Protein AF-A0A7S1KAJ8-F1 (afdb_monomer_lite)

Organism: NCBI:txid1169539

Sequence (317 aa):
MLTNSDPIIPLTLPTPQLEKAIFDMDGRKIYVTFDSFTIQGAVPMDEDGDFIPDGVDWSTQHRGLLDCSKVFAPHTASLLGTLGNGTSCQWTTAASVQVQLPARYLTPNPGDDIIVRERTVYAHVDGEWSNAASGGVKLEQPDPIEDPVVVVSIPRNIDLCSPMTIDASSSYNHGSRPSWQWKFIRAQCRYFDNGNVLYRDITEYEDGPGFVTIIKGLLAGSSAGSGSLYGSEKVYIGANDLRRGCDYMIEVTMTSKWGDPPRTTSTTLEFYKRQIPAPQAFIQGPQSVPTFRRKVLTLSVQAEKSRCEGLDSTQIA

Secondary structure (DSSP, 8-state):
-----S------BPPP-EEEEEE-TTSSEEEEEESS---TTPEEE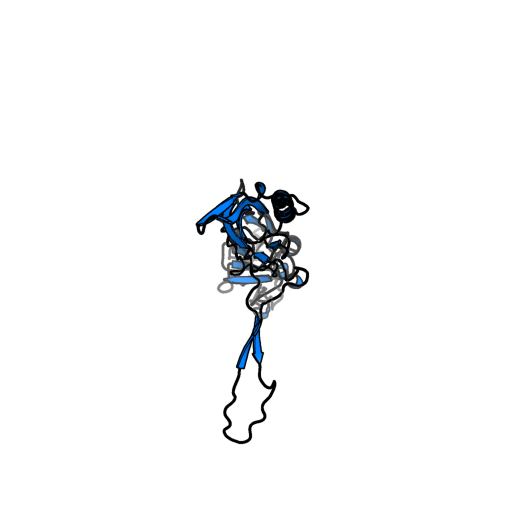-SSSSSS--EEEGGGS--SSB-GGGTB-HHHHHHH--GGGT-EEEEEETTEEEEE--TT-----TT-EEEBPTTT---EETTEEBPPP--EEEEEPPSSPPPPB---B--S-B-SS--EEEE-TT-BSSTT--EEEEEEEEEEEEEEETTEEEEEEGGGSTTHHHHHHHHHHHHHHHSTTSSSSS--SEEEE-TTSS-TTEEEEEEEEEE-S-TTTTPEEEEEEEEEB-SSPPPEEEEES-S----SS--PPPPEEEEE----TTS-GGG--

Structure (mmCIF, N/CA/C/O backbone):
data_AF-A0A7S1KAJ8-F1
#
_entry.id   AF-A0A7S1KAJ8-F1
#
loop_
_atom_site.group_PDB
_atom_site.id
_atom_site.type_symbol
_atom_site.label_atom_id
_atom_site.label_alt_id
_atom_site.label_comp_id
_atom_site.label_asym_id
_atom_site.label_entity_id
_atom_site.label_seq_id
_atom_site.pdbx_PDB_ins_code
_atom_site.Cartn_x
_atom_site.Cartn_y
_atom_site.Cartn_z
_atom_site.occupancy
_atom_site.B_iso_or_equiv
_atom_site.auth_seq_id
_atom_site.auth_comp_id
_atom_site.auth_asym_id
_atom_site.auth_atom_id
_atom_site.pdbx_PDB_model_num
ATOM 1 N N . MET A 1 1 ? -37.214 17.573 54.007 1.00 37.44 1 MET A N 1
ATOM 2 C CA . MET A 1 1 ? -36.130 16.816 53.352 1.00 37.44 1 MET A CA 1
ATOM 3 C C . MET A 1 1 ? -36.771 15.626 52.671 1.00 37.44 1 MET A C 1
ATOM 5 O O . MET A 1 1 ? -37.267 14.758 53.371 1.00 37.44 1 MET A O 1
ATOM 9 N N . LEU A 1 2 ? -36.858 15.639 51.343 1.00 32.41 2 LEU A N 1
ATOM 10 C CA . LEU A 1 2 ? -37.187 14.448 50.561 1.00 32.41 2 LEU A CA 1
ATOM 11 C C . LEU A 1 2 ? -35.852 13.758 50.290 1.00 32.41 2 LEU A C 1
ATOM 13 O O . LEU A 1 2 ? -35.072 14.223 49.464 1.00 32.41 2 LEU A O 1
ATOM 17 N N . THR A 1 3 ? -35.531 12.747 51.088 1.00 45.12 3 THR A N 1
ATOM 18 C CA . THR A 1 3 ? -34.389 11.870 50.832 1.00 45.12 3 THR A CA 1
ATOM 19 C C . THR A 1 3 ? -34.771 10.947 49.688 1.00 45.12 3 THR A C 1
ATOM 21 O O . THR A 1 3 ? -35.735 10.195 49.813 1.00 45.12 3 THR A O 1
ATOM 24 N N . ASN A 1 4 ? -34.040 11.043 48.579 1.00 36.47 4 ASN A N 1
ATOM 25 C CA . ASN A 1 4 ? -34.110 10.071 47.501 1.00 36.47 4 ASN A CA 1
ATOM 26 C C . ASN A 1 4 ? -33.661 8.711 48.065 1.00 36.47 4 ASN A C 1
ATOM 28 O O . ASN A 1 4 ? -32.523 8.581 48.511 1.00 36.47 4 ASN A O 1
ATOM 32 N N . SER A 1 5 ? -34.595 7.766 48.148 1.00 36.44 5 SER A N 1
ATOM 33 C CA . SER A 1 5 ? -34.398 6.396 48.633 1.00 36.44 5 SER A CA 1
ATOM 34 C C . SER A 1 5 ? -34.341 5.384 47.492 1.00 36.44 5 SER A C 1
ATOM 36 O O . SER A 1 5 ? -34.406 4.184 47.755 1.00 36.44 5 SER A O 1
ATOM 38 N N . ASP A 1 6 ? -34.247 5.845 46.244 1.00 32.25 6 ASP A N 1
ATOM 39 C CA . ASP A 1 6 ? -34.025 4.936 45.130 1.00 32.25 6 ASP A CA 1
ATOM 40 C C . ASP A 1 6 ? -32.602 4.377 45.243 1.00 32.25 6 ASP A C 1
ATOM 42 O O . ASP A 1 6 ? -31.662 5.147 45.490 1.00 32.25 6 ASP A O 1
ATOM 46 N N . PRO A 1 7 ? -32.416 3.051 45.109 1.00 38.97 7 PRO A N 1
ATOM 47 C CA . PRO A 1 7 ? -31.087 2.476 45.051 1.00 38.97 7 PRO A CA 1
ATOM 48 C C . PRO A 1 7 ? -30.350 3.137 43.888 1.00 38.97 7 PRO A C 1
ATOM 50 O O . PRO A 1 7 ? -30.697 2.974 42.720 1.00 38.97 7 PRO A O 1
ATOM 53 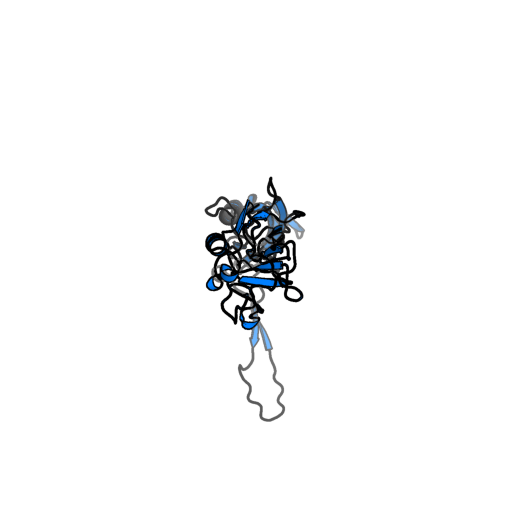N N . ILE A 1 8 ? -29.327 3.923 44.220 1.00 42.50 8 ILE A N 1
ATOM 54 C CA . ILE A 1 8 ? -28.283 4.269 43.267 1.00 42.50 8 ILE A CA 1
ATOM 55 C C . ILE A 1 8 ? -27.663 2.923 42.922 1.00 42.50 8 ILE A C 1
ATOM 57 O O . ILE A 1 8 ? -26.926 2.395 43.746 1.00 42.50 8 ILE A O 1
ATOM 61 N N . ILE A 1 9 ? -28.013 2.349 41.770 1.00 46.94 9 ILE A N 1
ATOM 62 C CA . ILE A 1 9 ? -27.297 1.208 41.197 1.00 46.94 9 ILE A CA 1
ATOM 63 C C . ILE A 1 9 ? -25.900 1.757 40.917 1.00 46.94 9 ILE A C 1
ATOM 65 O O . ILE A 1 9 ? -25.738 2.533 39.967 1.00 46.94 9 ILE A O 1
ATOM 69 N N . PRO A 1 10 ? -24.898 1.499 41.771 1.00 53.47 10 PRO A N 1
ATOM 70 C CA . PRO A 1 10 ? -23.610 2.102 41.576 1.00 53.47 10 PRO A CA 1
ATOM 71 C C . PRO A 1 10 ? -22.923 1.196 40.568 1.00 53.47 10 PRO A C 1
ATOM 73 O O . PRO A 1 10 ? -22.309 0.195 40.918 1.00 53.47 10 PRO A O 1
ATOM 76 N N . LEU A 1 11 ? -23.060 1.536 39.290 1.00 67.19 11 LEU A N 1
ATOM 77 C CA . LEU A 1 11 ? -22.033 1.182 38.326 1.00 67.19 11 LEU A CA 1
ATOM 78 C C . LEU A 1 11 ? -20.768 1.906 38.805 1.00 67.19 11 LEU A C 1
ATOM 80 O O . LEU A 1 11 ? -20.593 3.101 38.566 1.00 67.19 11 LEU A O 1
ATOM 84 N N . THR A 1 12 ? -19.984 1.222 39.635 1.00 78.94 12 THR A N 1
ATOM 85 C CA . THR A 1 12 ? -18.826 1.769 40.352 1.00 78.94 12 THR A CA 1
ATOM 86 C C . THR A 1 12 ? -17.610 1.879 39.452 1.00 78.94 12 THR A C 1
ATOM 88 O O . THR A 1 12 ? -16.752 2.733 39.687 1.00 78.94 12 THR A O 1
ATOM 91 N N . LEU A 1 13 ? -17.533 1.048 38.408 1.00 86.69 13 LEU A N 1
ATOM 92 C CA . LEU A 1 13 ? -16.415 1.085 37.482 1.00 86.69 13 LEU A CA 1
ATOM 93 C C . LEU A 1 13 ? -16.550 2.271 36.521 1.00 86.69 13 LEU A C 1
ATOM 95 O O . LEU A 1 13 ? -17.640 2.540 35.999 1.00 86.69 13 LEU A O 1
ATOM 99 N N . PRO A 1 14 ? -15.437 2.964 36.226 1.00 88.25 14 PRO A N 1
ATOM 100 C CA . PRO A 1 14 ? -15.434 3.999 35.208 1.00 88.25 14 PRO A CA 1
ATOM 101 C C . PRO A 1 14 ? -15.833 3.406 33.854 1.00 88.25 14 PRO A C 1
ATOM 103 O O . PRO A 1 14 ? -15.421 2.306 33.487 1.00 88.25 14 PRO A O 1
ATOM 106 N N . THR A 1 15 ? -16.648 4.148 33.108 1.00 90.38 15 THR A N 1
ATOM 107 C CA . THR A 1 15 ? -17.021 3.805 31.732 1.00 90.38 15 THR A CA 1
ATOM 108 C C . THR A 1 15 ? -15.772 3.759 30.854 1.00 90.38 15 THR A C 1
ATOM 110 O O . THR A 1 15 ? -15.105 4.792 30.771 1.00 90.38 15 THR A O 1
ATOM 113 N N . PRO A 1 16 ? -15.488 2.649 30.147 1.00 93.44 16 PRO A N 1
ATOM 114 C CA . PRO A 1 16 ? -14.384 2.605 29.203 1.00 93.44 16 PRO A CA 1
ATOM 115 C C . PRO A 1 16 ? -14.548 3.659 28.120 1.00 93.44 16 PRO A C 1
ATOM 117 O O . PRO A 1 16 ? -15.614 3.773 27.506 1.00 93.44 16 PRO A O 1
ATOM 120 N N . GLN A 1 17 ? -13.488 4.412 27.865 1.00 94.31 17 GLN A N 1
ATOM 121 C CA . GLN A 1 17 ? -13.472 5.440 26.835 1.00 94.31 17 GLN A CA 1
ATOM 122 C C . GLN A 1 17 ? -12.497 5.052 25.739 1.00 94.31 17 GLN A C 1
ATOM 124 O O . GLN A 1 17 ? -11.430 4.497 25.999 1.00 94.31 17 GLN A O 1
ATOM 129 N N . LEU A 1 18 ? -12.871 5.350 24.494 1.00 94.88 18 LEU A N 1
ATOM 130 C CA . LEU A 1 18 ? -11.907 5.331 23.407 1.00 94.88 18 LEU A CA 1
ATOM 131 C C . LEU A 1 18 ? -10.859 6.404 23.681 1.00 94.88 18 LEU A C 1
ATOM 133 O O . LEU A 1 18 ? -11.179 7.588 23.709 1.00 94.88 18 LEU A O 1
ATOM 137 N N . GLU A 1 19 ? -9.619 5.975 23.866 1.00 95.88 19 GLU A N 1
ATOM 138 C CA . GLU A 1 19 ? -8.491 6.868 24.098 1.00 95.88 19 GLU A CA 1
ATOM 139 C C . GLU A 1 19 ? -7.850 7.262 22.768 1.00 95.88 19 GLU A C 1
ATOM 141 O O . GLU A 1 19 ? -7.554 8.431 22.529 1.00 95.88 19 GLU A O 1
ATOM 146 N N . LYS A 1 20 ? -7.646 6.279 21.880 1.00 96.50 20 LYS A N 1
ATOM 147 C CA . LYS A 1 20 ? -6.872 6.475 20.653 1.00 96.50 20 LYS A CA 1
ATOM 148 C C . LYS A 1 20 ? -7.334 5.563 19.527 1.00 96.50 20 LYS A C 1
ATOM 150 O O . LYS A 1 20 ? -7.665 4.402 19.755 1.00 96.50 20 LYS A O 1
ATOM 155 N N . ALA A 1 21 ? -7.287 6.068 18.299 1.00 97.88 21 ALA A N 1
ATOM 156 C CA . ALA A 1 21 ? -7.341 5.266 17.084 1.00 97.88 21 ALA A CA 1
ATOM 157 C C . ALA A 1 21 ? -6.217 5.730 16.160 1.00 97.88 21 ALA A C 1
ATOM 159 O O . ALA A 1 21 ? -6.205 6.889 15.765 1.00 97.88 21 ALA A O 1
ATOM 160 N N . ILE A 1 22 ? -5.268 4.858 15.826 1.00 97.25 22 ILE A N 1
ATOM 161 C CA . ILE A 1 22 ? -4.070 5.239 15.067 1.00 97.25 22 ILE A CA 1
ATOM 162 C C . ILE A 1 22 ? -3.753 4.231 13.969 1.00 97.25 22 ILE A C 1
ATOM 164 O O . ILE A 1 22 ? -3.846 3.021 14.180 1.00 97.25 22 ILE A O 1
ATO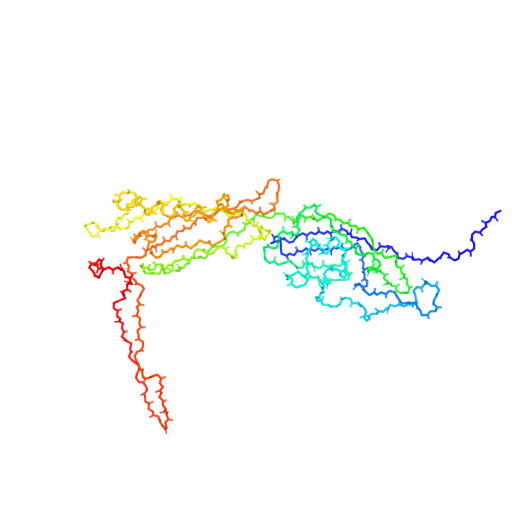M 168 N N . PHE A 1 23 ? -3.375 4.719 12.791 1.00 96.31 23 PHE A N 1
ATOM 169 C CA . PHE A 1 23 ? -2.884 3.864 11.713 1.00 96.31 23 PHE A CA 1
ATOM 170 C C . PHE A 1 23 ? -1.522 3.236 12.032 1.00 96.31 23 PHE A C 1
ATOM 172 O O . PHE A 1 23 ? -0.691 3.815 12.730 1.00 96.31 23 PHE A O 1
ATOM 179 N N . ASP A 1 24 ? -1.249 2.078 11.437 1.00 95.00 24 ASP A N 1
ATOM 180 C CA . ASP A 1 24 ? 0.125 1.626 11.241 1.00 95.00 24 ASP A CA 1
ATOM 181 C C . ASP A 1 24 ? 0.820 2.399 10.106 1.00 95.00 24 ASP A C 1
ATOM 183 O O . ASP A 1 24 ? 0.180 2.988 9.231 1.00 95.00 24 ASP A O 1
ATOM 187 N N . MET A 1 25 ? 2.155 2.365 10.086 1.00 94.25 25 MET A N 1
ATOM 188 C CA . MET A 1 25 ? 2.962 3.030 9.052 1.00 94.25 25 MET A CA 1
ATOM 189 C C . MET A 1 25 ? 2.613 2.587 7.622 1.00 94.25 25 MET A C 1
ATOM 191 O O . MET A 1 25 ? 2.735 3.367 6.676 1.00 94.25 25 MET A O 1
ATOM 195 N N . ASP A 1 26 ? 2.115 1.367 7.443 1.00 91.81 26 ASP A N 1
ATOM 196 C CA . ASP A 1 26 ? 1.687 0.860 6.141 1.00 91.81 26 ASP A CA 1
ATOM 197 C C . ASP A 1 26 ? 0.234 1.179 5.789 1.00 91.81 26 ASP A C 1
ATOM 199 O O . ASP A 1 26 ? -0.176 0.892 4.667 1.00 91.81 26 ASP A O 1
ATOM 203 N N . GLY A 1 27 ? -0.556 1.771 6.687 1.00 91.56 27 GLY A N 1
ATOM 204 C CA . GLY A 1 27 ? -1.973 2.087 6.474 1.00 91.56 27 GLY A CA 1
ATOM 205 C C . GLY A 1 27 ? -2.846 0.870 6.183 1.00 91.56 27 GLY A C 1
ATOM 206 O O . GLY A 1 27 ? -3.843 0.987 5.465 1.00 91.56 27 GLY A O 1
ATOM 207 N N . ARG A 1 28 ? -2.439 -0.304 6.671 1.00 91.44 28 ARG A N 1
ATOM 208 C CA . ARG A 1 28 ? -3.159 -1.580 6.563 1.00 91.44 28 ARG A CA 1
ATOM 209 C C . ARG A 1 28 ? -3.826 -1.968 7.871 1.00 91.44 28 ARG A C 1
ATOM 211 O O . ARG A 1 28 ? -4.676 -2.856 7.859 1.00 91.44 28 ARG A O 1
ATOM 218 N N . LYS A 1 29 ? -3.451 -1.341 8.980 1.00 94.75 29 LYS A N 1
ATOM 219 C CA . LYS A 1 29 ? -4.024 -1.591 10.294 1.00 94.75 29 LYS A CA 1
ATOM 220 C C . LYS A 1 29 ? -4.380 -0.288 10.981 1.00 94.75 29 LYS A C 1
ATOM 222 O O . LYS A 1 29 ? -3.721 0.728 10.784 1.00 94.75 29 LYS A O 1
ATOM 227 N N . ILE A 1 30 ? -5.412 -0.347 11.809 1.00 96.94 30 ILE A N 1
ATOM 228 C CA . ILE A 1 30 ? -5.733 0.695 12.779 1.00 96.94 30 ILE A CA 1
ATOM 229 C C . ILE A 1 30 ? -5.737 0.041 14.150 1.00 96.94 30 ILE A C 1
ATOM 231 O O . ILE A 1 30 ? -6.406 -0.973 14.352 1.00 96.94 30 ILE A O 1
ATOM 235 N N . TYR A 1 31 ? -4.995 0.619 15.080 1.00 97.50 31 TYR A N 1
ATOM 236 C CA . TYR A 1 31 ? -5.012 0.229 16.479 1.00 97.50 31 TYR A CA 1
ATOM 237 C C . TYR A 1 31 ? -5.947 1.165 17.222 1.00 97.50 31 TYR A C 1
ATOM 239 O O . TYR A 1 31 ? -5.719 2.373 17.263 1.00 97.50 31 TYR A O 1
ATOM 247 N N . VAL A 1 32 ? -7.011 0.595 17.771 1.00 97.62 32 VAL A N 1
ATOM 248 C CA . VAL A 1 32 ? -7.985 1.299 18.596 1.00 97.62 32 VAL A CA 1
ATOM 249 C C . VAL A 1 32 ? -7.773 0.868 20.040 1.00 97.62 32 VAL A C 1
ATOM 251 O O . VAL A 1 32 ? -7.766 -0.330 20.327 1.00 97.62 32 VAL A O 1
ATOM 254 N N . THR A 1 33 ? -7.582 1.831 20.934 1.00 97.38 33 THR A N 1
ATOM 255 C CA . THR A 1 33 ? -7.239 1.601 22.339 1.00 97.38 33 THR A CA 1
ATOM 256 C C . THR A 1 33 ? -8.256 2.273 23.246 1.00 97.38 33 THR A C 1
ATOM 258 O O . THR A 1 33 ? -8.708 3.388 22.977 1.00 97.38 33 THR A O 1
ATOM 261 N N . PHE A 1 34 ? -8.609 1.567 24.312 1.00 96.62 34 PHE A N 1
ATOM 262 C CA . PHE A 1 34 ? -9.439 2.047 25.401 1.00 96.62 34 PHE A CA 1
ATOM 263 C C . PHE A 1 34 ? -8.566 2.399 26.606 1.00 96.62 34 PHE A C 1
ATOM 265 O O . PHE A 1 34 ? -7.542 1.755 26.837 1.00 96.62 34 PHE A O 1
ATOM 272 N N . ASP A 1 35 ? -9.011 3.371 27.394 1.00 95.06 35 ASP A N 1
ATOM 273 C CA . ASP A 1 35 ? -8.343 3.826 28.623 1.00 95.06 35 ASP A CA 1
ATOM 274 C C . ASP A 1 35 ? -8.318 2.777 29.755 1.00 95.06 35 ASP A C 1
ATOM 276 O O . ASP A 1 35 ? -7.611 2.923 30.754 1.00 95.06 35 ASP A O 1
ATOM 280 N N . SER A 1 36 ? -9.107 1.713 29.615 1.00 91.75 36 SER A N 1
ATOM 281 C CA . SER A 1 36 ? -9.350 0.711 30.645 1.00 91.75 36 SER A CA 1
ATOM 282 C C . SER A 1 36 ? -9.594 -0.679 30.050 1.00 91.75 36 SER A C 1
ATOM 284 O O . SER A 1 36 ? -9.837 -0.861 28.854 1.00 91.75 36 SER A O 1
ATOM 286 N N . PHE A 1 37 ? -9.488 -1.700 30.905 1.00 92.94 37 PHE A N 1
ATOM 287 C CA . PHE A 1 37 ? -9.823 -3.079 30.554 1.00 92.94 37 PHE A CA 1
ATOM 288 C C . PHE A 1 37 ? -11.311 -3.201 30.203 1.00 92.94 37 PHE A C 1
ATOM 290 O O . PHE A 1 37 ? -12.165 -2.656 30.897 1.00 92.94 37 PHE A O 1
ATOM 297 N N . THR A 1 38 ? -11.624 -3.996 29.180 1.00 93.69 38 THR A N 1
ATOM 298 C CA . THR A 1 38 ? -12.999 -4.316 28.785 1.00 93.69 38 THR A CA 1
ATOM 299 C C . THR A 1 38 ? -13.222 -5.825 28.763 1.00 93.69 38 THR A C 1
ATOM 301 O O . THR A 1 38 ? -12.287 -6.609 28.603 1.00 93.69 38 THR A O 1
ATOM 304 N N . ILE A 1 39 ? -14.482 -6.251 28.811 1.00 93.75 39 ILE A N 1
ATOM 305 C CA . ILE A 1 39 ? -14.870 -7.656 28.609 1.00 93.75 39 ILE A CA 1
ATOM 306 C C . ILE A 1 39 ? -15.044 -8.037 27.128 1.00 93.75 39 ILE A C 1
ATOM 308 O O . ILE A 1 39 ? -15.668 -9.047 26.805 1.00 93.75 39 ILE A O 1
ATOM 312 N N . GLN A 1 40 ? -14.460 -7.258 26.208 1.00 94.31 40 GLN A N 1
ATOM 313 C CA . GLN A 1 40 ? -14.289 -7.608 24.790 1.00 94.31 40 GLN A CA 1
ATOM 314 C C . GLN A 1 40 ? -15.597 -7.961 24.061 1.00 94.31 40 GLN A C 1
ATOM 316 O O . GLN A 1 40 ? -15.660 -8.912 23.280 1.00 94.31 40 GLN A O 1
ATOM 321 N N . GLY A 1 41 ? -16.662 -7.199 24.308 1.00 90.12 41 GLY A N 1
ATOM 322 C CA . GLY A 1 41 ? -17.962 -7.411 23.667 1.00 90.12 41 GLY A CA 1
ATOM 323 C C . GLY A 1 41 ? -18.855 -8.457 24.332 1.00 90.12 41 GLY A C 1
ATOM 324 O O . GLY A 1 41 ? -19.955 -8.681 23.836 1.00 90.12 41 GLY A O 1
ATOM 325 N N . ALA A 1 42 ? -18.412 -9.085 25.429 1.00 91.56 42 ALA A N 1
ATOM 326 C CA . ALA A 1 42 ? -19.322 -9.864 26.259 1.00 91.56 42 ALA A CA 1
ATOM 327 C C . ALA A 1 42 ? -20.410 -8.943 26.832 1.00 91.56 42 ALA A C 1
ATOM 329 O O . ALA A 1 42 ? -20.122 -7.805 27.220 1.00 91.56 42 ALA A O 1
ATOM 330 N N . VAL A 1 43 ? -21.650 -9.423 26.852 1.00 87.62 43 VAL A N 1
ATOM 331 C CA . VAL A 1 43 ? -22.796 -8.637 27.314 1.00 87.62 43 VAL A CA 1
ATOM 332 C C . VAL A 1 43 ? -23.116 -8.923 28.783 1.00 87.62 43 VAL A C 1
ATOM 334 O O . VAL A 1 43 ? -22.884 -10.041 29.259 1.00 87.62 43 VAL A O 1
ATOM 337 N N . PRO A 1 44 ? -23.661 -7.932 29.505 1.00 86.88 44 PRO A N 1
ATOM 338 C CA . PRO A 1 44 ? -24.249 -8.170 30.811 1.00 86.88 44 PRO A CA 1
ATOM 339 C C . PRO A 1 44 ? -25.463 -9.102 30.693 1.00 86.88 44 PRO A C 1
ATOM 341 O O . PRO A 1 44 ? -26.241 -8.997 29.742 1.00 86.88 44 PRO A O 1
ATOM 344 N N . MET A 1 45 ? -25.602 -10.010 31.652 1.00 85.62 45 MET A N 1
ATOM 345 C CA . MET A 1 45 ? -26.730 -10.923 31.799 1.00 85.62 45 MET A CA 1
ATOM 346 C C . MET A 1 45 ? -27.522 -10.518 33.040 1.00 85.62 45 MET A C 1
ATOM 348 O O . MET A 1 45 ? -26.930 -10.277 34.088 1.00 85.62 45 MET A O 1
ATOM 352 N N . ASP A 1 46 ? -28.836 -10.434 32.885 1.00 80.50 46 ASP A N 1
ATOM 353 C CA . ASP A 1 46 ? -29.811 -10.116 33.930 1.00 80.50 46 ASP A CA 1
ATOM 354 C C . ASP A 1 46 ? -30.716 -11.352 34.064 1.00 80.50 46 ASP A C 1
ATOM 356 O O . ASP A 1 46 ? -31.403 -11.726 33.102 1.00 80.50 46 ASP A O 1
ATOM 360 N N . GLU A 1 47 ? -30.599 -12.069 35.183 1.00 81.50 47 GLU A N 1
ATOM 361 C CA . GLU A 1 47 ? -31.316 -13.322 35.437 1.00 81.50 47 GLU A CA 1
ATOM 362 C C . GLU A 1 47 ? -32.628 -13.091 36.200 1.00 81.50 47 GLU A C 1
ATOM 364 O O . GLU A 1 47 ? -33.556 -13.897 36.059 1.00 81.50 47 GLU A O 1
ATOM 369 N N . ASP A 1 48 ? -32.728 -12.012 36.980 1.00 81.12 48 ASP A N 1
ATOM 370 C CA . ASP A 1 48 ? -33.874 -11.727 37.849 1.00 81.12 48 ASP A CA 1
ATOM 371 C C . ASP A 1 48 ? -34.799 -10.591 37.356 1.00 81.12 48 ASP A C 1
ATOM 373 O O . ASP A 1 48 ? -35.929 -10.450 37.843 1.00 81.12 48 ASP A O 1
ATOM 377 N N . GLY A 1 49 ? -34.399 -9.889 36.294 1.00 77.12 49 GLY A N 1
ATOM 378 C CA . GLY A 1 49 ? -35.178 -8.896 35.561 1.00 77.12 49 GLY A CA 1
ATOM 379 C C . GLY A 1 49 ? -35.211 -7.514 36.211 1.00 77.12 49 GLY A C 1
ATOM 380 O O . GLY A 1 49 ? -36.118 -6.730 35.900 1.00 77.12 49 GLY A O 1
ATOM 381 N N . ASP A 1 50 ? -34.289 -7.218 37.127 1.00 77.75 50 ASP A N 1
ATOM 382 C CA . ASP A 1 50 ? -34.241 -5.960 37.872 1.00 77.75 50 ASP A CA 1
ATOM 383 C C . ASP A 1 50 ? -33.434 -4.839 37.175 1.00 77.75 50 ASP A C 1
ATOM 385 O O . ASP A 1 50 ? -33.337 -3.723 37.699 1.00 77.75 50 ASP A O 1
ATOM 389 N N . PHE A 1 51 ? -32.952 -5.093 35.949 1.00 70.50 51 PHE A N 1
ATOM 390 C CA . PHE A 1 51 ? -32.088 -4.235 35.126 1.00 70.50 51 PHE A CA 1
ATOM 391 C C . PHE A 1 51 ? -30.639 -4.094 35.620 1.00 70.50 51 PHE A C 1
ATOM 393 O O . PHE A 1 51 ? -29.839 -3.425 34.948 1.00 70.50 51 PHE A O 1
ATOM 400 N N . ILE A 1 52 ? -30.283 -4.697 36.752 1.00 76.00 52 ILE A N 1
ATOM 401 C CA . ILE A 1 52 ? -28.919 -4.782 37.262 1.00 76.00 52 ILE A CA 1
ATOM 402 C C . ILE A 1 52 ? -28.298 -6.068 36.708 1.00 76.00 52 ILE A C 1
ATOM 404 O O . ILE A 1 52 ? -28.894 -7.135 36.770 1.00 76.00 52 ILE A O 1
ATOM 408 N N . PRO A 1 53 ? -27.094 -6.013 36.123 1.00 82.56 53 PRO A N 1
ATOM 409 C CA . PRO A 1 53 ? -26.471 -7.239 35.653 1.00 82.56 53 PRO A CA 1
ATOM 410 C C . PRO A 1 53 ? -26.014 -8.156 36.799 1.00 82.56 53 PRO A C 1
ATOM 412 O O . PRO A 1 53 ? -25.124 -7.791 37.569 1.00 82.56 53 PRO A O 1
ATOM 415 N N . ASP A 1 54 ? -26.536 -9.382 36.825 1.00 80.06 54 ASP A N 1
ATOM 416 C CA . ASP A 1 54 ? -26.163 -10.452 37.763 1.00 80.06 54 ASP A CA 1
ATOM 417 C C . ASP A 1 54 ? -24.881 -11.188 37.359 1.00 80.06 54 ASP A C 1
ATOM 419 O O . ASP A 1 54 ? -24.205 -11.826 38.172 1.00 80.06 54 ASP A O 1
ATOM 423 N N . GLY A 1 55 ? -24.533 -11.133 36.073 1.00 85.25 55 GLY A N 1
ATOM 424 C CA . GLY A 1 55 ? -23.411 -11.888 35.539 1.00 85.25 55 GLY A CA 1
ATOM 425 C C . GLY A 1 55 ? -23.000 -11.477 34.135 1.00 85.25 55 GLY A C 1
ATOM 426 O O . GLY A 1 55 ? -23.556 -10.571 33.518 1.00 85.25 55 GLY A O 1
ATOM 427 N N . VAL A 1 56 ? -21.979 -12.158 33.621 1.00 87.81 56 VAL A N 1
ATOM 428 C CA . VAL A 1 56 ? -21.437 -11.917 32.281 1.00 87.81 56 VAL A CA 1
ATOM 429 C C . VAL A 1 56 ? -21.786 -13.095 31.382 1.00 87.81 56 VAL A C 1
ATOM 431 O O . VAL A 1 56 ? -21.377 -14.228 31.657 1.00 87.81 56 VAL A O 1
ATOM 434 N N . ASP A 1 57 ? -22.450 -12.832 30.256 1.00 89.69 57 ASP A N 1
ATOM 435 C CA . ASP A 1 57 ? -22.610 -13.839 29.210 1.00 89.69 57 ASP A CA 1
ATOM 436 C C . ASP A 1 57 ? -21.336 -13.922 28.356 1.00 89.69 57 ASP A C 1
ATOM 438 O O . ASP A 1 57 ? -21.198 -13.311 27.290 1.00 89.69 57 ASP A O 1
ATOM 442 N N . TRP A 1 58 ? -20.384 -14.733 28.816 1.00 91.31 58 TRP A N 1
ATOM 443 C CA . TRP A 1 58 ? -19.124 -14.978 28.113 1.00 91.31 58 TRP A CA 1
ATOM 444 C C . TRP A 1 58 ? -19.287 -15.672 26.754 1.00 91.31 58 TRP A C 1
ATOM 446 O O . TRP A 1 58 ? -18.325 -15.707 25.983 1.00 91.31 58 TRP A O 1
ATOM 456 N N . SER A 1 59 ? -20.464 -16.222 26.431 1.00 90.38 59 SER A N 1
ATOM 457 C CA . SER A 1 59 ? -20.710 -16.835 25.120 1.00 90.38 59 SER A CA 1
ATOM 458 C C . SER A 1 59 ? -20.773 -15.795 23.995 1.00 90.38 59 SER A C 1
ATOM 460 O O . SER A 1 59 ? -20.451 -16.104 22.847 1.00 90.38 59 SER A O 1
ATOM 462 N N . THR A 1 60 ? -21.111 -14.548 24.334 1.00 88.62 60 THR A N 1
ATOM 463 C CA . THR A 1 60 ? -21.178 -13.414 23.396 1.00 88.62 60 THR A CA 1
ATOM 464 C C . THR A 1 60 ? -19.835 -12.727 23.175 1.00 88.62 60 THR A C 1
ATOM 466 O O . THR A 1 60 ? -19.704 -11.908 22.264 1.00 88.62 60 THR A O 1
ATOM 469 N N . GLN A 1 61 ? -18.821 -13.078 23.972 1.00 93.69 61 GLN A N 1
ATOM 470 C CA . GLN A 1 61 ? -17.497 -12.481 23.888 1.00 93.69 61 GLN A CA 1
ATOM 471 C C . GLN A 1 61 ? -16.940 -12.575 22.463 1.00 93.69 61 GLN A C 1
ATOM 473 O O . GLN A 1 61 ? -16.905 -13.643 21.844 1.00 93.69 61 GLN A O 1
ATOM 478 N N . HIS A 1 62 ? -16.437 -11.456 21.950 1.00 93.38 62 HIS A N 1
ATOM 479 C CA . HIS A 1 62 ? -15.867 -11.388 20.614 1.00 93.38 62 HIS A CA 1
ATOM 480 C C . HIS A 1 62 ? -14.496 -12.078 20.580 1.00 93.38 62 HIS A C 1
ATOM 482 O O . HIS A 1 62 ? -13.463 -11.475 20.875 1.00 93.38 62 HIS A O 1
ATOM 488 N N . ARG A 1 63 ? -14.478 -13.358 20.200 1.00 88.19 63 ARG A N 1
ATOM 489 C CA . ARG A 1 63 ? -13.253 -14.158 20.063 1.00 88.19 63 ARG A CA 1
ATOM 490 C C . ARG A 1 63 ? -12.827 -14.274 18.601 1.00 88.19 63 ARG A C 1
ATOM 492 O O . ARG A 1 63 ? -13.620 -14.656 17.747 1.00 88.19 63 ARG A O 1
ATOM 499 N N . GLY A 1 64 ? -11.547 -14.017 18.330 1.00 90.56 64 GLY A N 1
ATOM 500 C CA . GLY A 1 64 ? -10.969 -14.135 16.988 1.00 90.56 64 GLY A CA 1
ATOM 501 C C . GLY A 1 64 ? -11.330 -12.969 16.065 1.00 90.56 64 GLY A C 1
ATOM 502 O O . GLY A 1 64 ? -11.470 -11.837 16.521 1.00 90.56 64 GLY A O 1
ATOM 503 N N . LEU A 1 65 ? -11.419 -13.247 14.761 1.00 93.06 65 LEU A N 1
ATOM 504 C CA . LEU A 1 65 ? -11.771 -12.260 13.738 1.00 93.06 65 LEU A CA 1
ATOM 505 C C . LEU A 1 65 ? -13.288 -12.062 13.684 1.00 93.06 65 LEU A C 1
ATOM 507 O O . LEU A 1 65 ? -14.046 -13.029 13.623 1.00 93.06 65 LEU A O 1
ATOM 511 N N . LEU A 1 66 ? -13.718 -10.806 13.639 1.00 94.00 66 LEU A N 1
ATOM 512 C CA . LEU A 1 66 ? -15.119 -10.412 13.554 1.00 94.00 66 LEU A CA 1
ATOM 513 C C . LEU A 1 66 ? -15.335 -9.276 12.555 1.00 94.00 66 LEU A C 1
ATOM 515 O O . LEU A 1 66 ? -14.409 -8.563 12.163 1.00 94.00 66 LEU A O 1
ATOM 519 N N . ASP A 1 67 ? -16.595 -9.087 12.178 1.00 94.25 67 ASP A N 1
ATOM 520 C CA . ASP A 1 67 ? -17.013 -7.896 11.452 1.00 94.25 67 ASP A CA 1
ATOM 521 C C . ASP A 1 67 ? -16.955 -6.670 12.375 1.00 94.25 67 ASP A C 1
ATOM 523 O O . ASP A 1 67 ? -17.479 -6.687 13.491 1.00 94.25 67 ASP A O 1
ATOM 527 N N . CYS A 1 68 ? -16.341 -5.590 11.901 1.00 94.94 68 CYS A N 1
ATOM 528 C CA . CYS A 1 68 ? -16.154 -4.364 12.670 1.00 94.94 68 CYS A CA 1
ATOM 529 C C . CYS A 1 68 ? -17.466 -3.718 13.144 1.00 94.94 68 CYS A C 1
ATOM 531 O O . CYS A 1 68 ? -17.467 -3.035 14.167 1.00 94.94 68 CYS A O 1
ATOM 533 N N . SER A 1 69 ? -18.598 -4.002 12.491 1.00 95.06 69 SER A N 1
ATOM 534 C CA . SER A 1 69 ? -19.938 -3.589 12.939 1.00 95.06 69 SER A CA 1
ATOM 535 C C . SER A 1 69 ? -20.363 -4.167 14.290 1.00 95.06 69 SER A C 1
ATOM 537 O O . SER A 1 69 ? -21.319 -3.678 14.895 1.00 95.06 69 SER A O 1
ATOM 539 N N . LYS A 1 70 ? -19.682 -5.205 14.786 1.00 94.38 70 LYS A N 1
ATOM 540 C CA . LYS A 1 70 ? -19.924 -5.746 16.126 1.00 94.38 70 LYS A CA 1
ATOM 541 C C . LYS A 1 70 ? -19.348 -4.869 17.228 1.00 94.38 70 LYS A C 1
ATOM 543 O O . LYS A 1 70 ? -19.849 -4.963 18.332 1.00 94.38 70 LYS A O 1
ATOM 548 N N . VAL A 1 71 ? -18.341 -4.040 16.947 1.00 95.06 71 VAL A N 1
ATOM 549 C CA . VAL A 1 71 ? -17.671 -3.179 17.944 1.00 95.06 71 VAL A CA 1
ATOM 550 C C . VAL A 1 71 ? -17.937 -1.700 17.686 1.00 95.06 71 VAL A C 1
ATOM 552 O O . VAL A 1 71 ? -18.102 -0.928 18.626 1.00 95.06 71 VAL A O 1
ATOM 555 N N . PHE A 1 72 ? -18.004 -1.299 16.419 1.00 96.56 72 PHE A N 1
ATOM 556 C CA . PHE A 1 72 ? -18.120 0.096 16.015 1.00 96.56 72 PHE A CA 1
ATOM 557 C C . PHE A 1 72 ? -19.526 0.450 15.541 1.00 96.56 72 PHE A C 1
ATOM 559 O O . PHE A 1 72 ? -20.270 -0.392 15.029 1.00 96.56 72 PHE A O 1
ATOM 566 N N . ALA A 1 73 ? -19.892 1.718 15.725 1.00 95.69 73 ALA A N 1
ATOM 567 C CA . ALA A 1 73 ? -21.181 2.247 15.308 1.00 95.69 73 ALA A CA 1
ATOM 568 C C . ALA A 1 73 ? -21.373 2.086 13.785 1.00 95.69 73 ALA A C 1
ATOM 570 O O . ALA A 1 73 ? -20.385 2.043 13.047 1.00 95.69 73 ALA A O 1
ATOM 571 N N . PRO A 1 74 ? -22.621 2.042 13.275 1.00 94.56 74 PRO A N 1
ATOM 572 C CA . PRO A 1 74 ? -22.889 1.783 11.856 1.00 94.56 74 PRO A CA 1
ATOM 573 C C . PRO A 1 74 ? -22.123 2.692 10.886 1.00 94.56 74 PRO A C 1
ATOM 575 O O . PRO A 1 74 ? -21.660 2.225 9.849 1.00 94.56 74 PRO A O 1
ATOM 578 N N . HIS A 1 75 ? -21.939 3.970 11.238 1.00 93.31 75 HIS A N 1
ATOM 579 C CA . HIS A 1 75 ? -21.155 4.909 10.437 1.00 93.31 75 HIS A CA 1
ATOM 580 C C . HIS A 1 75 ? -19.680 4.492 10.336 1.00 93.31 75 HIS A C 1
ATOM 582 O O . HIS A 1 75 ? -19.162 4.321 9.234 1.00 93.31 75 HIS A O 1
ATOM 588 N N . THR A 1 76 ? -19.025 4.252 11.472 1.00 95.06 76 THR A N 1
ATOM 589 C CA . THR A 1 76 ? -17.631 3.797 11.519 1.00 95.06 76 THR A CA 1
ATOM 590 C C . THR A 1 76 ? -17.471 2.423 10.869 1.00 95.06 76 THR A C 1
ATOM 592 O O . THR A 1 76 ? -16.540 2.215 10.103 1.00 95.06 76 THR A O 1
ATOM 595 N N . ALA A 1 77 ? -18.403 1.492 11.073 1.00 93.19 77 ALA A N 1
ATOM 596 C CA . ALA A 1 77 ? -18.375 0.197 10.396 1.00 93.19 77 ALA A CA 1
ATOM 597 C C . ALA A 1 77 ? -18.475 0.338 8.866 1.00 93.19 77 ALA A C 1
ATOM 599 O O . ALA A 1 77 ? -17.742 -0.322 8.135 1.00 93.19 77 ALA A O 1
ATOM 600 N N . SER A 1 78 ? -19.327 1.242 8.372 1.00 91.62 78 SER A N 1
ATOM 601 C CA . SER A 1 78 ? -19.411 1.552 6.940 1.00 91.62 78 SER A CA 1
ATOM 602 C C . SER A 1 78 ? -18.132 2.196 6.403 1.00 91.62 78 SER A C 1
ATOM 604 O O . SER A 1 78 ? -17.765 1.940 5.259 1.00 91.62 78 SER A O 1
ATOM 606 N N . LEU A 1 79 ? -17.473 3.035 7.205 1.00 92.06 79 LEU A N 1
ATOM 607 C CA . LEU A 1 79 ? -16.215 3.690 6.856 1.00 92.06 79 LEU A CA 1
ATOM 608 C C . LEU A 1 79 ? -15.054 2.686 6.750 1.00 92.06 79 LEU A C 1
ATOM 610 O O . LEU A 1 79 ? -14.245 2.772 5.823 1.00 92.06 79 LEU A O 1
ATOM 614 N N . LEU A 1 80 ? -14.971 1.761 7.713 1.00 91.69 80 LEU A N 1
ATOM 615 C CA . LEU A 1 80 ? -13.940 0.724 7.796 1.00 91.69 80 LEU A CA 1
ATOM 616 C C . LEU A 1 80 ? -14.160 -0.403 6.779 1.00 91.69 80 LEU A C 1
ATOM 618 O O . LEU A 1 80 ? -13.195 -1.015 6.322 1.00 91.69 80 LEU A O 1
ATOM 622 N N . GLY A 1 81 ? -15.414 -0.683 6.427 1.00 87.56 81 GLY A N 1
ATOM 623 C CA . GLY A 1 81 ? -15.795 -1.769 5.533 1.00 87.56 81 GLY A CA 1
ATOM 624 C C . GLY A 1 81 ? -16.167 -3.055 6.268 1.00 87.56 81 GLY A C 1
ATOM 625 O O . GLY A 1 81 ? -16.149 -3.142 7.494 1.00 87.56 81 GLY A O 1
ATOM 626 N N . THR A 1 82 ? -16.536 -4.068 5.488 1.00 85.94 82 THR A N 1
ATOM 627 C CA . THR A 1 82 ? -17.076 -5.341 5.984 1.00 85.94 82 THR A CA 1
ATOM 628 C C . THR A 1 82 ? -16.082 -6.485 5.829 1.00 85.94 82 THR A C 1
ATOM 630 O O . THR A 1 82 ? -15.152 -6.421 5.016 1.00 85.94 82 THR A O 1
ATOM 633 N N . LEU A 1 83 ? -16.348 -7.587 6.538 1.00 83.31 83 LEU A N 1
ATOM 634 C CA . LEU A 1 83 ? -15.536 -8.806 6.455 1.00 83.31 83 LEU A CA 1
ATOM 635 C C . LEU A 1 83 ? -15.411 -9.353 5.028 1.00 83.31 83 LEU A C 1
ATOM 637 O O . LEU A 1 83 ? -14.330 -9.768 4.616 1.00 83.31 83 LEU A O 1
ATOM 641 N N . GLY A 1 84 ? -16.489 -9.279 4.241 1.00 80.94 84 GLY A N 1
ATOM 642 C CA . GLY A 1 84 ? -16.499 -9.725 2.844 1.00 80.94 84 GLY A CA 1
ATOM 643 C C . GLY A 1 84 ? -15.551 -8.946 1.924 1.00 80.94 84 GLY A C 1
ATOM 644 O O . GLY A 1 84 ? -15.116 -9.485 0.911 1.00 80.94 84 GLY A O 1
ATOM 645 N N . ASN A 1 85 ? -15.181 -7.717 2.295 1.00 83.62 85 ASN A N 1
ATOM 646 C CA . ASN A 1 85 ? -14.254 -6.880 1.533 1.00 83.62 85 ASN A CA 1
ATOM 647 C C . ASN A 1 85 ? -12.798 -7.008 2.014 1.00 83.62 85 ASN A C 1
ATOM 649 O O . ASN A 1 85 ? -11.924 -6.321 1.492 1.00 83.62 85 ASN A O 1
ATOM 653 N N . GLY A 1 86 ? -12.526 -7.877 2.994 1.00 86.50 86 GLY A N 1
ATOM 654 C CA . GLY A 1 86 ? -11.202 -8.046 3.592 1.00 86.50 86 GLY A CA 1
ATOM 655 C C . GLY A 1 86 ? -10.915 -7.114 4.773 1.00 86.50 86 GLY A C 1
ATOM 656 O O . GLY A 1 86 ? -9.769 -7.066 5.218 1.00 86.50 86 GLY A O 1
ATOM 657 N N . THR A 1 87 ? -11.924 -6.397 5.288 1.00 93.12 87 THR A N 1
ATOM 658 C CA . THR A 1 87 ? -11.813 -5.641 6.545 1.00 93.12 87 THR A CA 1
ATOM 659 C C . THR A 1 87 ? -12.216 -6.520 7.721 1.00 93.12 87 THR A C 1
ATOM 661 O O . THR A 1 87 ? -13.336 -7.013 7.759 1.00 93.12 87 THR A O 1
ATOM 664 N N . SER A 1 88 ? -11.374 -6.662 8.738 1.00 95.00 88 SER A N 1
ATOM 665 C CA . SER A 1 88 ? -11.726 -7.436 9.936 1.00 95.00 88 SER A CA 1
ATOM 666 C C . SER A 1 88 ? -11.306 -6.729 11.209 1.00 95.00 88 SER A C 1
ATOM 668 O O . SER A 1 88 ? -10.256 -6.096 11.244 1.00 95.00 88 SER A O 1
ATOM 670 N N . CYS A 1 89 ? -12.072 -6.914 12.274 1.00 96.38 89 CYS A N 1
ATOM 671 C CA . CYS A 1 89 ? -11.717 -6.464 13.608 1.00 96.38 89 CYS A CA 1
ATOM 672 C C . CYS A 1 89 ? -11.326 -7.654 14.482 1.00 96.38 89 CYS A C 1
ATOM 674 O O . CYS A 1 89 ? -11.835 -8.760 14.313 1.00 96.38 89 CYS A O 1
ATOM 676 N N . GLN A 1 90 ? -10.416 -7.428 15.420 1.00 96.75 90 GLN A N 1
ATOM 677 C CA . GLN A 1 90 ? -10.027 -8.421 16.411 1.00 96.75 90 GLN A CA 1
ATOM 678 C C . GLN A 1 90 ? -9.578 -7.724 17.686 1.00 96.75 90 GLN A C 1
ATOM 680 O O . GLN A 1 90 ? -8.775 -6.795 17.637 1.00 96.75 90 GLN A O 1
ATOM 685 N N . TRP A 1 91 ? -10.040 -8.219 18.829 1.00 96.94 91 TRP A N 1
ATOM 686 C CA . TRP A 1 91 ? -9.449 -7.853 20.109 1.00 96.94 91 TRP A CA 1
ATOM 687 C C . TRP A 1 91 ? -8.058 -8.480 20.229 1.00 96.94 91 TRP A C 1
ATOM 689 O O . TRP A 1 91 ? -7.916 -9.704 20.195 1.00 96.94 91 TRP A O 1
ATOM 699 N N . THR A 1 92 ? -7.029 -7.645 20.337 1.00 95.50 92 THR A N 1
ATOM 700 C CA . THR A 1 92 ? -5.640 -8.082 20.565 1.00 95.50 92 THR A CA 1
ATOM 701 C C . THR A 1 92 ? -5.330 -8.158 22.054 1.00 95.50 92 THR A C 1
ATOM 703 O O . THR A 1 92 ? -4.565 -9.017 22.488 1.00 95.50 92 THR A O 1
ATOM 706 N N . THR A 1 93 ? -5.971 -7.296 22.840 1.00 95.19 93 THR A N 1
ATOM 707 C CA . THR A 1 93 ? -5.981 -7.323 24.301 1.00 95.19 93 THR A CA 1
ATOM 708 C C . THR A 1 93 ? -7.393 -7.009 24.793 1.00 95.19 93 THR A C 1
ATOM 710 O O . THR A 1 93 ? -8.316 -6.806 24.003 1.00 95.19 93 THR A O 1
ATOM 713 N N . ALA A 1 94 ? -7.587 -6.960 26.105 1.00 94.38 94 ALA A N 1
ATOM 714 C CA . ALA A 1 94 ? -8.853 -6.523 26.677 1.00 94.38 94 ALA A CA 1
ATOM 715 C C . ALA A 1 94 ? -9.126 -5.016 26.519 1.00 94.38 94 ALA A C 1
ATOM 717 O O . ALA A 1 94 ? -10.262 -4.589 26.673 1.00 94.38 94 ALA A O 1
ATOM 718 N N . ALA A 1 95 ? -8.108 -4.218 26.197 1.00 96.38 95 ALA A N 1
ATOM 719 C CA . ALA A 1 95 ? -8.216 -2.770 26.021 1.00 96.38 95 ALA A CA 1
ATOM 720 C C . ALA A 1 95 ? -7.898 -2.329 24.583 1.00 96.38 95 ALA A C 1
ATOM 722 O O . ALA A 1 95 ? -7.803 -1.138 24.314 1.00 96.38 95 ALA A O 1
ATOM 723 N N . SER A 1 96 ? -7.690 -3.261 23.644 1.00 96.75 96 SER A N 1
ATOM 724 C CA . SER A 1 96 ? -7.288 -2.911 22.281 1.00 96.75 96 SER A CA 1
ATOM 725 C C . SER A 1 96 ? -7.943 -3.780 21.217 1.00 96.75 96 SER A C 1
ATOM 727 O O . SER A 1 96 ? -7.994 -5.010 21.318 1.00 96.75 96 SER A O 1
ATOM 729 N N . VAL A 1 97 ? -8.410 -3.105 20.168 1.00 97.56 97 VAL A N 1
ATOM 730 C CA . VAL A 1 97 ? -8.970 -3.685 18.952 1.00 97.56 97 VAL A CA 1
ATOM 731 C C . VAL A 1 97 ? -8.074 -3.302 17.786 1.00 97.56 97 VAL A C 1
ATOM 733 O O . VAL A 1 97 ? -7.847 -2.125 17.514 1.00 97.56 97 VAL A O 1
ATOM 736 N N . GLN A 1 98 ? -7.595 -4.300 17.054 1.00 97.56 98 GLN A N 1
ATOM 737 C CA . GLN A 1 98 ? -6.936 -4.092 15.775 1.00 97.56 98 GLN A CA 1
ATOM 738 C C . GLN A 1 98 ? -7.968 -4.216 14.655 1.00 97.56 98 GLN A C 1
ATOM 740 O O . GLN A 1 98 ? -8.641 -5.240 14.522 1.00 97.56 98 GLN A O 1
ATOM 745 N N . VAL A 1 99 ? -8.050 -3.191 13.816 1.00 96.94 99 VAL A N 1
ATOM 746 C CA . VAL A 1 99 ? -8.759 -3.226 12.538 1.00 96.94 99 VAL A CA 1
ATOM 747 C C . VAL A 1 99 ? -7.748 -3.556 11.451 1.00 96.94 99 VAL A C 1
ATOM 749 O O . VAL A 1 99 ? -6.762 -2.847 11.293 1.00 96.94 99 VAL A O 1
ATOM 752 N N . GLN A 1 100 ? -7.978 -4.618 10.693 1.00 95.38 100 GLN A N 1
ATOM 753 C CA . GLN A 1 100 ? -7.251 -4.932 9.469 1.00 95.38 100 GLN A CA 1
ATOM 754 C C . GLN A 1 100 ? -8.024 -4.356 8.284 1.00 95.38 100 GLN A C 1
ATOM 756 O O . GLN A 1 100 ? -9.220 -4.600 8.162 1.00 95.38 100 GLN A O 1
ATOM 761 N N . LEU A 1 101 ? -7.336 -3.629 7.409 1.00 92.88 101 LEU A N 1
ATOM 762 C CA . LEU A 1 101 ? -7.875 -3.063 6.175 1.00 92.88 101 LEU A CA 1
ATOM 763 C C . LEU A 1 101 ? -7.337 -3.836 4.957 1.00 92.88 101 LEU A C 1
ATOM 765 O O . LEU A 1 101 ? -6.202 -4.335 5.000 1.00 92.88 101 LEU A O 1
ATOM 769 N N . PRO A 1 102 ? -8.103 -3.927 3.855 1.00 86.81 102 PRO A N 1
ATOM 770 C CA . PRO A 1 102 ? -7.634 -4.565 2.635 1.00 86.81 102 PRO A CA 1
ATOM 771 C C . PRO A 1 102 ? -6.578 -3.712 1.917 1.00 86.81 102 PRO A C 1
ATOM 773 O O . PRO A 1 102 ? -6.494 -2.490 2.069 1.00 86.81 102 PRO A O 1
ATOM 776 N N . ALA A 1 103 ? -5.755 -4.362 1.091 1.00 71.19 103 ALA A N 1
ATOM 777 C CA . ALA A 1 103 ? -4.765 -3.661 0.281 1.00 71.19 103 ALA A CA 1
ATOM 778 C C . ALA A 1 103 ? -5.477 -2.697 -0.688 1.00 71.19 103 ALA A C 1
ATOM 780 O O . ALA A 1 103 ? -6.328 -3.121 -1.466 1.00 71.19 103 ALA A O 1
ATOM 781 N N . ARG A 1 104 ? -5.108 -1.407 -0.652 1.00 66.81 104 ARG A N 1
ATOM 782 C CA . ARG A 1 104 ? -5.707 -0.298 -1.432 1.00 66.81 104 ARG A CA 1
ATOM 783 C C . ARG A 1 104 ? -7.133 0.111 -1.049 1.00 66.81 104 ARG A C 1
ATOM 785 O O . ARG A 1 104 ? -7.795 0.787 -1.836 1.00 66.81 104 ARG A O 1
ATOM 792 N N . TYR A 1 105 ? -7.606 -0.247 0.141 1.00 70.69 105 TYR A N 1
ATOM 793 C CA . TYR A 1 105 ? -8.908 0.215 0.625 1.00 70.69 105 TYR A CA 1
ATOM 794 C C . TYR A 1 105 ? -8.977 1.742 0.625 1.00 70.69 105 TYR A C 1
ATOM 796 O O . TYR A 1 105 ? -8.050 2.319 1.177 1.00 70.69 105 TYR A O 1
ATOM 804 N N . LEU A 1 106 ? -9.992 2.368 -0.008 1.00 68.62 106 LEU A N 1
ATOM 805 C CA . LEU A 1 106 ? -10.057 3.816 -0.323 1.00 68.62 106 LEU A CA 1
ATOM 806 C C . LEU A 1 106 ? -10.474 4.746 0.840 1.00 68.62 106 LEU A C 1
ATOM 808 O O . LEU A 1 106 ? -10.198 5.949 0.827 1.00 68.62 106 LEU A O 1
ATOM 812 N N . THR A 1 107 ? -10.995 4.178 1.907 1.00 76.50 107 THR A N 1
ATOM 813 C CA . THR A 1 107 ? -11.213 4.807 3.217 1.00 76.50 107 THR A CA 1
ATOM 814 C C . THR A 1 107 ? -10.522 3.937 4.268 1.00 76.50 107 THR A C 1
ATOM 816 O O . THR A 1 107 ? -9.942 2.924 3.887 1.00 76.50 107 THR A O 1
ATOM 819 N N . PRO A 1 108 ? -10.478 4.291 5.556 1.00 89.50 108 PRO A N 1
ATOM 820 C CA . PRO A 1 108 ? -10.583 5.633 6.145 1.00 89.50 108 PRO A CA 1
ATOM 821 C C . PRO A 1 108 ? -9.346 6.532 5.902 1.00 89.50 108 PRO A C 1
ATOM 823 O O . PRO A 1 108 ? -8.342 6.117 5.309 1.00 89.50 108 PRO A O 1
ATOM 826 N N . ASN A 1 109 ? -9.417 7.781 6.366 1.00 91.12 109 ASN A N 1
ATOM 827 C CA . ASN A 1 109 ? -8.369 8.804 6.354 1.00 91.12 109 ASN A CA 1
ATOM 828 C C . ASN A 1 109 ? -8.136 9.397 7.759 1.00 91.12 109 ASN A C 1
ATOM 830 O O . ASN A 1 109 ? -9.031 9.345 8.602 1.00 91.12 109 ASN A O 1
ATOM 834 N N . PRO A 1 110 ? -6.946 9.971 8.028 1.00 92.56 110 PRO A N 1
ATOM 835 C CA . PRO A 1 110 ? -6.728 10.726 9.257 1.00 92.56 110 PRO A CA 1
ATOM 836 C C . PRO A 1 110 ? -7.773 11.843 9.423 1.00 92.56 110 PRO A C 1
ATOM 838 O O . PRO A 1 110 ? -8.092 12.535 8.458 1.00 92.56 110 PRO A O 1
ATOM 841 N N . GLY A 1 111 ? -8.303 12.007 10.635 1.00 94.38 111 GLY A N 1
ATOM 842 C CA . GLY A 1 111 ? -9.373 12.953 10.968 1.00 94.38 111 GLY A CA 1
ATOM 843 C C . GLY A 1 111 ? -10.798 12.388 10.881 1.00 94.38 111 GLY A C 1
ATOM 844 O O . GLY A 1 111 ? -11.733 13.046 11.349 1.00 94.38 111 GLY A O 1
ATOM 845 N N . ASP A 1 112 ? -10.979 11.181 10.342 1.00 95.88 112 ASP A N 1
ATOM 846 C CA . ASP A 1 112 ? -12.279 10.504 10.359 1.00 95.88 112 ASP A CA 1
ATOM 847 C C . ASP A 1 112 ? -12.676 10.088 11.787 1.00 95.88 112 ASP A C 1
ATOM 849 O O . ASP A 1 112 ? -11.821 9.837 12.638 1.00 95.88 112 ASP A O 1
ATOM 853 N N . ASP A 1 113 ? -13.980 9.994 12.055 1.00 96.38 113 ASP A N 1
ATOM 854 C CA . ASP A 1 113 ? -14.503 9.608 13.369 1.00 96.38 113 ASP A CA 1
ATOM 855 C C . ASP A 1 113 ? -14.589 8.083 13.540 1.00 96.38 113 ASP A C 1
ATOM 857 O O . ASP A 1 113 ? -15.300 7.374 12.815 1.00 96.38 113 ASP A O 1
ATOM 861 N N . ILE A 1 114 ? -13.904 7.574 14.565 1.00 97.38 114 ILE A N 1
ATOM 862 C CA . ILE A 1 114 ? -14.004 6.189 15.026 1.00 97.38 114 ILE A CA 1
ATOM 863 C C . ILE A 1 114 ? -14.881 6.171 16.272 1.00 97.38 114 ILE A C 1
ATOM 865 O O . ILE A 1 114 ? -14.460 6.596 17.344 1.00 97.38 114 ILE A O 1
ATOM 869 N N . ILE A 1 115 ? -16.113 5.689 16.116 1.00 96.75 115 ILE A N 1
ATOM 870 C CA . ILE A 1 115 ? -17.161 5.722 17.137 1.00 96.75 115 ILE A CA 1
ATOM 871 C C . ILE A 1 115 ? -17.493 4.291 17.551 1.00 96.75 115 ILE A C 1
ATOM 873 O O . ILE A 1 115 ? -17.780 3.432 16.709 1.00 96.75 115 ILE A O 1
ATOM 877 N N . VAL A 1 116 ? -17.478 4.033 18.856 1.00 95.25 116 VAL A N 1
ATOM 878 C CA . VAL A 1 116 ? -17.866 2.732 19.411 1.00 95.25 116 VAL A CA 1
ATOM 879 C C . VAL A 1 116 ? -19.375 2.560 19.353 1.00 95.25 116 VAL A C 1
ATOM 881 O O . VAL A 1 116 ? -20.154 3.500 19.504 1.00 95.25 116 VAL A O 1
ATOM 884 N N . ARG A 1 117 ? -19.797 1.327 19.089 1.00 94.31 117 ARG A N 1
ATOM 885 C CA . ARG A 1 117 ? -21.200 0.950 19.107 1.00 94.31 117 ARG A CA 1
ATOM 886 C C . ARG A 1 117 ? -21.724 1.017 20.537 1.00 94.31 117 ARG A C 1
ATOM 888 O O . ARG A 1 117 ? -21.134 0.446 21.451 1.00 94.31 117 ARG A O 1
ATOM 895 N N . GLU A 1 118 ? -22.872 1.656 20.711 1.00 90.00 118 GLU A N 1
ATOM 896 C CA . GLU A 1 118 ? -23.553 1.680 22.003 1.00 90.00 118 GLU A CA 1
ATOM 897 C C . GLU A 1 118 ? -23.858 0.262 22.506 1.00 90.00 118 GLU A C 1
ATOM 899 O O . GLU A 1 118 ? -24.062 -0.668 21.718 1.00 90.00 118 GLU A O 1
ATOM 904 N N . ARG A 1 119 ? -23.916 0.109 23.835 1.00 87.94 119 ARG A N 1
ATOM 905 C CA . ARG A 1 119 ? -24.319 -1.137 24.516 1.00 87.94 119 ARG A CA 1
ATOM 906 C C . ARG A 1 119 ? -23.526 -2.374 24.083 1.00 87.94 119 ARG A C 1
ATOM 908 O O . ARG A 1 119 ? -24.082 -3.456 23.929 1.00 87.94 119 ARG A O 1
ATOM 915 N N . THR A 1 120 ? -22.237 -2.193 23.813 1.00 89.62 120 THR A N 1
ATOM 916 C CA . THR A 1 120 ? -21.387 -3.251 23.252 1.00 89.62 120 THR A CA 1
ATOM 917 C C . THR A 1 120 ? -20.139 -3.488 24.088 1.00 89.62 120 THR A C 1
ATOM 919 O O . THR A 1 120 ? -19.785 -4.629 24.353 1.00 89.62 120 THR A O 1
ATOM 922 N N . VAL A 1 121 ? -19.443 -2.426 24.491 1.00 92.75 121 VAL A N 1
ATOM 923 C CA . VAL A 1 121 ? -18.177 -2.536 25.222 1.00 92.75 121 VAL A CA 1
ATOM 924 C C . VAL A 1 121 ? -18.407 -2.122 26.668 1.00 92.75 121 VAL A C 1
ATOM 926 O O . VAL A 1 121 ? -18.876 -1.018 26.917 1.00 92.75 121 VAL A O 1
ATOM 929 N N . TYR A 1 122 ? -18.072 -3.005 27.603 1.00 92.31 122 TYR A N 1
ATOM 930 C CA . TYR A 1 122 ? -18.249 -2.823 29.045 1.00 92.31 122 TYR A CA 1
ATOM 931 C C . TYR A 1 122 ? -16.956 -3.196 29.775 1.00 92.31 122 TYR A C 1
ATOM 933 O O . TYR A 1 122 ? -16.134 -3.940 29.231 1.00 92.31 122 TYR A O 1
ATOM 941 N N . ALA A 1 123 ? -16.800 -2.734 31.011 1.00 91.94 123 ALA A N 1
ATOM 942 C CA . ALA A 1 123 ? -15.844 -3.262 31.975 1.00 91.94 123 ALA A CA 1
ATOM 943 C C . ALA A 1 123 ? -16.588 -4.000 33.091 1.00 91.94 123 ALA A C 1
ATOM 945 O O . ALA A 1 123 ? -17.685 -3.605 33.490 1.00 91.94 123 ALA A O 1
ATOM 946 N N . HIS A 1 124 ? -15.967 -5.071 33.581 1.00 90.25 124 HIS A N 1
ATOM 947 C CA . HIS A 1 124 ? -16.466 -5.848 34.707 1.00 90.25 124 HIS A CA 1
ATOM 948 C C . HIS A 1 124 ? -15.297 -6.429 35.501 1.00 90.25 124 HIS A C 1
ATOM 950 O O . HIS A 1 124 ? -14.393 -7.037 34.916 1.00 90.25 124 HIS A O 1
ATOM 956 N N . VAL A 1 125 ? -15.332 -6.247 36.820 1.00 88.06 125 VAL A N 1
ATOM 957 C CA . VAL A 1 125 ? -14.339 -6.750 37.779 1.00 88.06 125 VAL A CA 1
ATOM 958 C C . VAL A 1 125 ? -15.064 -7.065 39.082 1.00 88.06 125 VAL A C 1
ATOM 960 O O . VAL A 1 125 ? -15.769 -6.210 39.595 1.00 88.06 125 VAL A O 1
ATOM 963 N N . ASP A 1 126 ? -14.894 -8.276 39.614 1.00 85.00 126 ASP A N 1
ATOM 964 C CA . ASP A 1 126 ? -15.390 -8.680 40.941 1.00 85.00 126 ASP A CA 1
ATOM 965 C C . ASP A 1 126 ? -16.876 -8.356 41.228 1.00 85.00 126 ASP A C 1
ATOM 967 O O . ASP A 1 126 ? -17.242 -8.019 42.351 1.00 85.00 126 ASP A O 1
ATOM 971 N N . GLY A 1 127 ? -17.748 -8.486 40.218 1.00 81.44 127 GLY A N 1
ATOM 972 C CA . GLY A 1 127 ? -19.188 -8.205 40.332 1.00 81.44 127 GLY A CA 1
ATOM 973 C C . GLY A 1 127 ? -19.558 -6.730 40.156 1.00 81.44 127 GLY A C 1
ATOM 974 O O . GLY A 1 127 ? -20.735 -6.383 40.151 1.00 81.44 127 GLY A O 1
ATOM 975 N N . GLU A 1 128 ? -18.569 -5.857 39.977 1.00 86.44 128 GLU A N 1
ATOM 976 C CA . GLU A 1 128 ? -18.770 -4.453 39.652 1.00 86.44 128 GLU A CA 1
ATOM 977 C C . GLU A 1 128 ? -18.830 -4.236 38.139 1.00 86.44 128 GLU A C 1
ATOM 979 O O . GLU A 1 128 ? -18.129 -4.893 37.363 1.00 86.44 128 GLU A O 1
ATOM 984 N N . TRP A 1 129 ? -19.638 -3.261 37.723 1.00 86.81 129 TRP A N 1
ATOM 985 C CA . TRP A 1 129 ? -19.912 -2.963 36.321 1.00 86.81 129 TRP A CA 1
ATOM 986 C C . TRP A 1 129 ? -19.662 -1.501 35.988 1.00 86.81 129 TRP A C 1
ATOM 988 O O . TRP A 1 129 ? -19.875 -0.606 36.808 1.00 86.81 129 TRP A O 1
ATOM 998 N N . SER A 1 130 ? -19.255 -1.260 34.745 1.00 89.50 130 SER A N 1
ATOM 999 C CA . SER A 1 130 ? -19.262 0.075 34.154 1.00 89.50 130 SER A CA 1
ATOM 1000 C C . SER A 1 130 ? -20.531 0.307 33.337 1.00 89.50 130 SER A C 1
ATOM 1002 O O . SER A 1 130 ? -21.195 -0.634 32.896 1.00 89.50 130 SER A O 1
ATOM 1004 N N . ASN A 1 131 ? -20.811 1.569 33.000 1.00 88.69 131 ASN A N 1
ATOM 1005 C CA . ASN A 1 131 ? -21.678 1.833 31.850 1.00 88.69 131 ASN A CA 1
ATOM 1006 C C . ASN A 1 131 ? -21.028 1.307 30.558 1.00 88.69 131 ASN A C 1
ATOM 1008 O O . ASN A 1 131 ? -19.814 1.086 30.493 1.00 88.69 131 ASN A O 1
ATOM 1012 N N . ALA A 1 132 ? -21.837 1.153 29.509 1.00 88.50 132 ALA A N 1
ATOM 1013 C CA . ALA A 1 132 ? -21.316 0.873 28.177 1.00 88.50 132 ALA A CA 1
ATOM 1014 C C . ALA A 1 132 ? -20.449 2.040 27.681 1.00 88.50 132 ALA A C 1
ATOM 1016 O O . ALA A 1 132 ? -20.826 3.206 27.831 1.00 88.50 132 ALA A O 1
ATOM 1017 N N . ALA A 1 133 ? -19.334 1.722 27.028 1.00 91.12 133 ALA A N 1
ATOM 1018 C CA . ALA A 1 133 ? -18.527 2.695 26.312 1.00 91.12 133 ALA A CA 1
ATOM 1019 C C . ALA A 1 133 ? -19.383 3.444 25.283 1.00 91.12 133 ALA A C 1
ATOM 1021 O O . ALA A 1 133 ? -20.263 2.872 24.629 1.00 91.12 133 ALA A O 1
ATOM 1022 N N . SER A 1 134 ? -19.109 4.735 25.134 1.00 90.19 134 SER A N 1
ATOM 1023 C CA . SER A 1 134 ? -19.813 5.608 24.200 1.00 90.19 134 SER A CA 1
ATOM 1024 C C . SER A 1 134 ? -18.865 6.668 23.647 1.00 90.19 134 SER A C 1
ATOM 1026 O O . SER A 1 134 ? -17.779 6.888 24.184 1.00 90.19 134 SER A O 1
ATOM 1028 N N . GLY A 1 135 ? -19.275 7.314 22.558 1.00 91.38 135 GLY A N 1
ATOM 1029 C CA . GLY A 1 135 ? -18.468 8.331 21.893 1.00 91.38 135 GLY A CA 1
ATOM 1030 C C . GLY A 1 135 ? -17.419 7.753 20.944 1.00 91.38 135 GLY A C 1
ATOM 1031 O O . GLY A 1 135 ? -17.503 6.607 20.490 1.00 91.38 135 GLY A O 1
ATOM 1032 N N . GLY A 1 136 ? -16.458 8.598 20.587 1.00 94.56 136 GLY A N 1
ATOM 1033 C CA . GLY A 1 136 ? -15.469 8.294 19.571 1.00 94.56 136 GLY A CA 1
ATOM 1034 C C . GLY A 1 136 ? -14.262 9.211 19.624 1.00 94.56 136 GLY A C 1
ATOM 1035 O O . GLY A 1 136 ? -14.266 10.234 20.305 1.00 94.56 136 GLY A O 1
ATOM 1036 N N . VAL A 1 137 ? -13.244 8.827 18.868 1.00 97.50 137 VAL A N 1
ATOM 1037 C CA . VAL A 1 137 ? -11.999 9.576 18.701 1.00 97.50 137 VAL A CA 1
ATOM 1038 C C . VAL A 1 137 ? -11.734 9.817 17.227 1.00 97.50 137 VAL A C 1
ATOM 1040 O O . VAL A 1 137 ? -12.268 9.129 16.352 1.00 97.50 137 VAL A O 1
ATOM 1043 N N . LYS A 1 138 ? -10.879 10.798 16.951 1.00 97.44 138 LYS A N 1
ATOM 1044 C CA . LYS A 1 138 ? -10.381 11.042 15.604 1.00 97.44 138 LYS A CA 1
ATOM 1045 C C . LYS A 1 138 ? -9.334 9.994 15.259 1.00 97.44 138 LYS A C 1
ATOM 1047 O O . LYS A 1 138 ? -8.482 9.667 16.078 1.00 97.44 138 LYS A O 1
ATOM 1052 N N . LEU A 1 139 ? -9.405 9.478 14.039 1.00 96.69 139 LEU A N 1
ATOM 1053 C CA . LEU A 1 139 ? -8.388 8.591 13.510 1.00 96.69 139 LEU A CA 1
ATOM 1054 C C . LEU A 1 139 ? -7.102 9.379 13.269 1.00 96.69 139 LEU A C 1
ATOM 1056 O O . LEU A 1 139 ? -7.072 10.318 12.477 1.00 96.69 139 LEU A O 1
ATOM 1060 N N . GLU A 1 140 ? -6.034 8.988 13.939 1.00 96.56 140 GLU A N 1
ATOM 1061 C CA . GLU A 1 140 ? -4.731 9.622 13.839 1.00 96.56 140 GLU A CA 1
ATOM 1062 C C . GLU A 1 140 ? -3.860 8.939 12.786 1.00 96.56 140 GLU A C 1
ATOM 1064 O O . GLU A 1 140 ? -3.947 7.732 12.532 1.00 96.56 140 GLU A O 1
ATOM 1069 N N . GLN A 1 141 ? -2.979 9.729 12.177 1.00 94.94 141 GLN A N 1
ATOM 1070 C CA . GLN A 1 141 ? -1.861 9.200 11.403 1.00 94.94 141 GLN A CA 1
ATOM 1071 C C . GLN A 1 141 ? -0.848 8.502 12.328 1.00 94.94 141 GLN A C 1
ATOM 1073 O O . GLN A 1 141 ? -0.853 8.760 13.532 1.00 94.94 141 GLN A O 1
ATOM 1078 N N . PRO A 1 142 ? 0.032 7.645 11.789 1.00 95.56 142 PRO A N 1
ATOM 1079 C CA . PRO A 1 142 ? 1.079 7.017 12.587 1.00 95.56 142 PRO A CA 1
ATOM 1080 C C . PRO A 1 142 ? 1.977 8.055 13.273 1.00 95.56 142 PRO A C 1
ATOM 1082 O O . PRO A 1 142 ? 2.246 9.116 12.709 1.00 95.56 142 PRO A O 1
ATOM 1085 N N . ASP A 1 143 ? 2.464 7.730 14.468 1.00 92.75 143 ASP A N 1
ATOM 1086 C CA . ASP A 1 143 ? 3.384 8.560 15.245 1.00 92.75 143 ASP A CA 1
ATOM 1087 C C . ASP A 1 143 ? 4.453 7.658 15.897 1.00 92.75 143 ASP A C 1
ATOM 1089 O O . ASP A 1 143 ? 4.087 6.769 16.675 1.00 92.75 143 ASP A O 1
ATOM 1093 N N . PRO A 1 144 ? 5.752 7.821 15.573 1.00 94.12 144 PRO A N 1
ATOM 1094 C CA . PRO A 1 144 ? 6.308 8.804 14.642 1.00 94.12 144 PRO A CA 1
ATOM 1095 C C . PRO A 1 144 ? 5.963 8.501 13.181 1.00 94.12 144 PRO A C 1
ATOM 1097 O O . PRO A 1 144 ? 5.821 7.349 12.778 1.00 94.12 144 PRO A O 1
ATOM 1100 N N . ILE A 1 145 ? 5.893 9.552 12.362 1.00 95.19 145 ILE A N 1
ATOM 1101 C CA . ILE A 1 145 ? 5.858 9.402 10.905 1.00 95.19 145 ILE A CA 1
ATOM 1102 C C . ILE A 1 145 ? 7.285 9.150 10.422 1.00 95.19 145 ILE A C 1
ATOM 1104 O O . ILE A 1 145 ? 8.177 9.969 10.657 1.00 95.19 145 ILE A O 1
ATOM 1108 N N . GLU A 1 146 ? 7.490 8.048 9.711 1.00 94.75 146 GLU A N 1
ATOM 1109 C CA . GLU A 1 146 ? 8.753 7.722 9.047 1.00 94.75 146 GLU A CA 1
ATOM 1110 C C . GLU A 1 146 ? 8.707 8.028 7.544 1.00 94.75 146 GLU A C 1
ATOM 1112 O O . GLU A 1 146 ? 7.636 8.167 6.942 1.00 94.75 146 GLU A O 1
ATOM 1117 N N . ASP A 1 147 ? 9.885 8.133 6.929 1.00 96.06 147 ASP A N 1
ATOM 1118 C CA . ASP A 1 147 ? 10.001 8.264 5.478 1.00 96.06 147 ASP A CA 1
ATOM 1119 C C . ASP A 1 147 ? 9.568 6.954 4.794 1.00 96.06 147 ASP A C 1
ATOM 1121 O O . ASP A 1 147 ? 9.846 5.860 5.303 1.00 96.06 147 ASP A O 1
ATOM 1125 N N . PRO A 1 148 ? 8.894 7.030 3.634 1.00 96.88 148 PRO A N 1
ATOM 1126 C CA . PRO A 1 148 ? 8.491 5.834 2.915 1.00 96.88 148 PRO A CA 1
ATOM 1127 C C . PRO A 1 148 ? 9.725 5.122 2.336 1.00 96.88 148 PRO A C 1
ATOM 1129 O O . PRO A 1 148 ? 10.688 5.766 1.915 1.00 96.88 148 PRO A O 1
ATOM 1132 N N . VAL A 1 149 ? 9.703 3.788 2.270 1.00 96.56 149 VAL A N 1
ATOM 1133 C CA . VAL A 1 149 ? 10.836 2.994 1.768 1.00 96.56 149 VAL A CA 1
ATOM 1134 C C . VAL A 1 149 ? 10.490 2.376 0.424 1.00 96.56 149 VAL A C 1
ATOM 1136 O O . VAL A 1 149 ? 9.575 1.559 0.319 1.00 96.56 149 VAL A O 1
ATOM 1139 N N . VAL A 1 150 ? 11.244 2.760 -0.609 1.00 96.69 150 VAL A N 1
ATOM 1140 C CA . VAL A 1 150 ? 11.046 2.276 -1.979 1.00 96.69 150 VAL A CA 1
ATOM 1141 C C . VAL A 1 150 ? 11.897 1.037 -2.226 1.00 96.69 150 VAL A C 1
ATOM 1143 O O . VAL A 1 150 ? 13.124 1.111 -2.283 1.00 96.69 150 VAL A O 1
ATOM 1146 N N . VAL A 1 151 ? 11.237 -0.103 -2.414 1.00 95.81 151 VAL A N 1
ATOM 1147 C CA . VAL A 1 151 ? 11.872 -1.379 -2.755 1.00 95.81 151 VAL A CA 1
ATOM 1148 C C . VAL A 1 151 ? 11.387 -1.802 -4.128 1.00 95.81 151 VAL A C 1
ATOM 1150 O O . VAL A 1 151 ? 10.200 -2.066 -4.314 1.00 95.81 151 VAL A O 1
ATOM 1153 N N . VAL A 1 152 ? 12.313 -1.893 -5.082 1.00 95.12 152 VAL A N 1
ATOM 1154 C CA . VAL A 1 152 ? 11.992 -2.221 -6.472 1.00 95.12 152 VAL A CA 1
ATOM 1155 C C . VAL A 1 152 ? 12.678 -3.504 -6.900 1.00 95.12 152 VAL A C 1
ATOM 1157 O O . VAL A 1 152 ? 13.884 -3.677 -6.728 1.00 95.12 152 VAL A O 1
ATOM 1160 N N . SER A 1 153 ? 11.898 -4.390 -7.505 1.00 93.81 153 SER A N 1
ATOM 1161 C CA . SER A 1 153 ? 12.370 -5.599 -8.159 1.00 93.81 153 SER A CA 1
ATOM 1162 C C . SER A 1 153 ? 12.391 -5.399 -9.671 1.00 93.81 153 SER A C 1
ATOM 1164 O O . SER A 1 153 ? 11.412 -4.953 -10.274 1.00 93.81 153 SER A O 1
ATOM 1166 N N . ILE A 1 154 ? 13.520 -5.750 -10.283 1.00 89.88 154 ILE A N 1
ATOM 1167 C CA . ILE A 1 154 ? 13.714 -5.770 -11.733 1.00 89.88 154 ILE A CA 1
ATOM 1168 C C . ILE A 1 154 ? 14.175 -7.180 -12.120 1.00 89.88 154 ILE A C 1
ATOM 1170 O O . ILE A 1 154 ? 15.009 -7.764 -11.414 1.00 89.88 154 ILE A O 1
ATOM 1174 N N . PRO A 1 155 ? 13.680 -7.756 -13.233 1.00 87.06 155 PRO A N 1
ATOM 1175 C CA . PRO A 1 155 ? 14.191 -9.021 -13.740 1.00 87.06 155 PRO A CA 1
ATOM 1176 C C . PRO A 1 155 ? 15.711 -8.969 -13.935 1.00 87.06 155 PRO A C 1
ATOM 1178 O O . PRO A 1 155 ? 16.236 -8.090 -14.613 1.00 87.06 155 PRO A O 1
ATOM 1181 N N . ARG A 1 156 ? 16.436 -9.944 -13.373 1.00 76.88 156 ARG A N 1
ATOM 1182 C CA . ARG A 1 156 ? 17.913 -9.988 -13.452 1.00 76.88 156 ARG A CA 1
ATOM 1183 C C . ARG A 1 156 ? 18.438 -10.139 -14.881 1.00 76.88 156 ARG A C 1
ATOM 1185 O O . ARG A 1 156 ? 19.560 -9.741 -15.178 1.00 76.88 156 ARG A O 1
ATOM 1192 N N . ASN A 1 157 ? 17.643 -10.759 -15.749 1.00 76.94 157 ASN A N 1
ATOM 1193 C CA . ASN A 1 157 ? 17.985 -11.017 -17.139 1.00 76.94 157 ASN A CA 1
ATOM 1194 C C . ASN A 1 157 ? 16.912 -10.403 -18.032 1.00 76.94 157 ASN A C 1
ATOM 1196 O O . ASN A 1 157 ? 15.876 -11.017 -18.266 1.00 76.94 157 ASN A O 1
ATOM 1200 N N . ILE A 1 158 ? 17.177 -9.199 -18.531 1.00 87.56 158 ILE A N 1
ATOM 1201 C CA . ILE A 1 158 ? 16.336 -8.554 -19.539 1.00 87.56 158 ILE A CA 1
ATOM 1202 C C . ILE A 1 158 ? 16.932 -8.918 -20.896 1.00 87.56 158 ILE A C 1
ATOM 1204 O O . ILE A 1 158 ? 17.805 -8.230 -21.432 1.00 87.56 158 ILE A O 1
ATOM 1208 N N . ASP A 1 159 ? 16.542 -10.089 -21.390 1.00 85.31 159 ASP A N 1
ATOM 1209 C CA . ASP A 1 159 ? 16.982 -10.577 -22.691 1.00 85.31 159 ASP A CA 1
ATOM 1210 C C . ASP A 1 159 ? 16.319 -9.812 -23.849 1.00 85.31 159 ASP A C 1
ATOM 1212 O O . ASP A 1 159 ? 15.502 -8.917 -23.635 1.00 85.31 159 ASP A O 1
ATOM 1216 N N . LEU A 1 160 ? 16.689 -10.144 -25.085 1.00 84.62 160 LEU A N 1
ATOM 1217 C CA . LEU A 1 160 ? 16.157 -9.494 -26.280 1.00 84.62 160 LEU A CA 1
ATOM 1218 C C . LEU A 1 160 ? 14.633 -9.671 -26.466 1.00 84.62 160 LEU A C 1
ATOM 1220 O O . LEU A 1 160 ? 13.974 -8.715 -26.865 1.00 84.62 160 LEU A O 1
ATOM 1224 N N . CYS A 1 161 ? 14.076 -10.845 -26.163 1.00 83.25 161 CYS A N 1
ATOM 1225 C CA . CYS A 1 161 ? 12.702 -11.229 -26.514 1.00 83.25 161 CYS A CA 1
ATOM 1226 C C . CYS A 1 161 ? 11.687 -11.038 -25.387 1.00 83.25 161 CYS A C 1
ATOM 1228 O O . CYS A 1 161 ? 10.484 -11.024 -25.638 1.00 83.25 161 CYS A O 1
ATOM 1230 N N . SER A 1 162 ? 12.149 -10.975 -24.145 1.00 84.56 162 SER A N 1
ATOM 1231 C CA . SER A 1 162 ? 11.275 -10.999 -22.985 1.00 84.56 162 SER A CA 1
ATOM 1232 C C . SER A 1 162 ? 10.798 -9.584 -22.652 1.00 84.56 162 SER A C 1
ATOM 1234 O O . SER A 1 162 ? 11.619 -8.656 -22.604 1.00 84.56 162 SER A O 1
ATOM 1236 N N . PRO A 1 163 ? 9.488 -9.388 -22.410 1.00 89.62 163 PRO A N 1
ATOM 1237 C CA . PRO A 1 163 ? 9.023 -8.183 -21.745 1.00 89.62 163 PRO A CA 1
ATOM 1238 C C . PRO A 1 163 ? 9.541 -8.159 -20.304 1.00 89.62 163 PRO A C 1
ATOM 1240 O O . PRO A 1 163 ? 9.967 -9.178 -19.753 1.00 89.62 163 PRO A O 1
ATOM 1243 N N . MET A 1 164 ? 9.483 -6.993 -19.675 1.00 91.38 164 MET A N 1
ATOM 1244 C CA . MET A 1 164 ? 9.846 -6.837 -18.273 1.00 91.38 164 MET A CA 1
ATOM 1245 C C . MET A 1 164 ? 8.778 -6.063 -17.516 1.00 91.38 164 MET A C 1
ATOM 1247 O O . MET A 1 164 ? 8.145 -5.155 -18.048 1.00 91.38 164 MET A O 1
ATOM 1251 N N . THR A 1 165 ? 8.634 -6.401 -16.242 1.00 95.31 165 THR A N 1
ATOM 1252 C CA . THR A 1 165 ? 7.837 -5.627 -15.297 1.00 95.31 165 THR A CA 1
ATOM 1253 C C . THR A 1 165 ? 8.765 -5.128 -14.209 1.00 95.31 165 THR A C 1
ATOM 1255 O O . THR A 1 165 ? 9.445 -5.927 -13.565 1.00 95.31 165 THR A O 1
ATOM 1258 N N . ILE A 1 166 ? 8.800 -3.816 -14.018 1.00 95.25 166 ILE A N 1
ATOM 1259 C CA . ILE A 1 166 ? 9.400 -3.196 -12.840 1.00 95.25 166 ILE A CA 1
ATOM 1260 C C . ILE A 1 166 ? 8.337 -3.247 -11.748 1.00 95.25 166 ILE A C 1
ATOM 1262 O O . ILE A 1 166 ? 7.209 -2.818 -11.991 1.00 95.25 166 ILE A O 1
ATOM 1266 N N . ASP A 1 167 ? 8.667 -3.799 -10.583 1.00 95.56 167 ASP A N 1
ATOM 1267 C CA . ASP A 1 167 ? 7.698 -4.036 -9.511 1.00 95.56 167 ASP A CA 1
ATOM 1268 C C . ASP A 1 167 ? 8.167 -3.408 -8.196 1.00 95.56 167 ASP A C 1
ATOM 1270 O O . ASP A 1 167 ? 9.141 -3.864 -7.596 1.00 95.56 167 ASP A O 1
ATOM 1274 N N . ALA A 1 168 ? 7.464 -2.369 -7.746 1.00 95.44 168 ALA A N 1
ATOM 1275 C CA . ALA A 1 168 ? 7.712 -1.684 -6.482 1.00 95.44 168 ALA A CA 1
ATOM 1276 C C . ALA A 1 168 ? 6.743 -2.098 -5.355 1.00 95.44 168 ALA A C 1
ATOM 1278 O O . ALA A 1 168 ? 6.693 -1.447 -4.312 1.00 95.44 168 ALA A O 1
ATOM 1279 N N . SER A 1 169 ? 5.974 -3.185 -5.519 1.00 92.44 169 SER A N 1
ATOM 1280 C CA . SER A 1 169 ? 4.935 -3.613 -4.559 1.00 92.44 169 SER A CA 1
ATOM 1281 C C . SER A 1 169 ? 5.449 -4.079 -3.192 1.00 92.44 169 SER A C 1
ATOM 1283 O O . SER A 1 169 ? 4.655 -4.230 -2.266 1.00 92.44 169 SER A O 1
ATOM 1285 N N . SER A 1 170 ? 6.759 -4.305 -3.056 1.00 93.25 170 SER A N 1
ATOM 1286 C CA . SER A 1 170 ? 7.417 -4.613 -1.774 1.00 93.25 170 SER A CA 1
ATOM 1287 C C . SER A 1 170 ? 7.832 -3.366 -0.986 1.00 93.25 170 SER A C 1
ATOM 1289 O O . SER A 1 170 ? 8.450 -3.494 0.068 1.00 93.25 170 SER A O 1
ATOM 1291 N N . SER A 1 171 ? 7.527 -2.173 -1.499 1.00 94.94 171 SER A N 1
ATOM 1292 C CA . SER A 1 171 ? 7.713 -0.911 -0.779 1.00 94.94 171 SER A CA 1
ATOM 1293 C C . SER A 1 171 ? 6.785 -0.830 0.439 1.00 94.94 171 SER A C 1
ATOM 1295 O O . SER A 1 171 ? 5.730 -1.465 0.456 1.00 94.94 171 SER A O 1
ATOM 1297 N N . TYR A 1 172 ? 7.177 -0.058 1.452 1.00 94.56 172 TYR A N 1
ATOM 1298 C CA . TYR A 1 172 ? 6.469 0.039 2.737 1.00 94.56 172 TYR A CA 1
ATOM 1299 C C . TYR A 1 172 ? 6.607 1.444 3.359 1.00 94.56 172 TYR A C 1
ATOM 1301 O O . TYR A 1 172 ? 7.221 2.335 2.765 1.00 94.56 172 TYR A O 1
ATOM 1309 N N . ASN A 1 173 ? 5.996 1.667 4.526 1.00 94.75 173 ASN A N 1
ATOM 1310 C CA . ASN A 1 173 ? 5.905 2.948 5.248 1.00 94.75 173 ASN A CA 1
ATOM 1311 C C . ASN A 1 173 ? 5.177 4.065 4.477 1.00 94.75 173 ASN A C 1
ATOM 1313 O O . ASN A 1 173 ? 5.434 5.257 4.651 1.00 94.75 173 ASN A O 1
ATOM 1317 N N . HIS A 1 174 ? 4.258 3.686 3.595 1.00 92.44 174 HIS A N 1
ATOM 1318 C CA . HIS A 1 174 ? 3.651 4.607 2.633 1.00 92.44 174 HIS A CA 1
ATOM 1319 C C . HIS A 1 174 ? 2.140 4.818 2.824 1.00 92.44 174 HIS A C 1
ATOM 1321 O O . HIS A 1 174 ? 1.496 5.487 2.012 1.00 92.44 174 HIS A O 1
ATOM 1327 N N . GLY A 1 175 ? 1.541 4.204 3.848 1.00 90.94 175 GLY A N 1
ATOM 1328 C CA . GLY A 1 175 ? 0.122 4.381 4.168 1.00 90.94 175 GLY A CA 1
ATOM 1329 C C . GLY A 1 175 ? -0.864 3.776 3.169 1.00 90.94 175 GLY A C 1
ATOM 1330 O O . GLY A 1 175 ? -1.888 4.387 2.873 1.00 90.94 175 GLY A O 1
ATOM 1331 N N . SER A 1 176 ? -0.522 2.603 2.622 1.00 87.25 176 SER A N 1
ATOM 1332 C CA . SER A 1 176 ? -1.283 1.734 1.702 1.00 87.25 176 SER A CA 1
ATOM 1333 C C . SER A 1 176 ? -1.661 2.321 0.343 1.00 87.25 176 SER A C 1
ATOM 1335 O O . SER A 1 176 ? -1.942 1.561 -0.587 1.00 87.25 176 SER A O 1
ATOM 1337 N N . ARG A 1 177 ? -1.613 3.647 0.197 1.00 84.81 177 ARG A N 1
ATOM 1338 C CA . ARG A 1 177 ? -1.924 4.386 -1.028 1.00 84.81 177 ARG A CA 1
ATOM 1339 C C . ARG A 1 177 ? -0.910 5.501 -1.282 1.00 84.81 177 ARG A C 1
ATOM 1341 O O . ARG A 1 177 ? -1.258 6.676 -1.169 1.00 84.81 177 ARG A O 1
ATOM 1348 N N . PRO A 1 178 ? 0.335 5.135 -1.624 1.00 92.19 178 PRO A N 1
ATOM 1349 C CA . PRO A 1 178 ? 1.299 6.116 -2.076 1.00 92.19 178 PRO A CA 1
ATOM 1350 C C . PRO A 1 178 ? 0.918 6.672 -3.443 1.00 92.19 178 PRO A C 1
ATOM 1352 O O . PRO A 1 178 ? 0.237 6.012 -4.231 1.00 92.19 178 PRO A O 1
ATOM 1355 N N . SER A 1 179 ? 1.443 7.852 -3.741 1.00 94.31 179 SER A N 1
ATOM 1356 C CA . SER A 1 179 ? 1.523 8.373 -5.102 1.00 94.31 179 SER A CA 1
ATOM 1357 C C . SER A 1 179 ? 2.866 7.988 -5.723 1.00 94.31 179 SER A C 1
ATOM 1359 O O . SER A 1 179 ? 3.915 8.198 -5.112 1.00 94.31 179 SER A O 1
ATOM 1361 N N . TRP A 1 180 ? 2.832 7.418 -6.926 1.00 96.19 180 TRP A N 1
ATOM 1362 C CA . TRP A 1 180 ? 4.009 6.975 -7.671 1.00 96.19 180 TRP A CA 1
ATOM 1363 C C . TRP A 1 180 ? 4.343 7.936 -8.802 1.00 96.19 180 TRP A C 1
ATOM 1365 O O . TRP A 1 180 ? 3.475 8.314 -9.583 1.00 96.19 180 TRP A O 1
ATOM 1375 N N . GLN A 1 181 ? 5.615 8.283 -8.940 1.00 97.38 181 GLN A N 1
ATOM 1376 C CA . GLN A 1 181 ? 6.142 9.064 -10.053 1.00 97.38 181 GLN A CA 1
ATOM 1377 C C . GLN A 1 181 ? 7.333 8.330 -10.656 1.00 97.38 181 GLN A C 1
ATOM 1379 O O . GLN A 1 181 ? 8.300 8.029 -9.963 1.00 97.38 181 GLN A O 1
ATOM 1384 N N . TRP A 1 182 ? 7.264 8.054 -11.951 1.00 97.50 182 TRP A N 1
ATOM 1385 C CA . TRP A 1 182 ? 8.287 7.346 -12.706 1.00 97.50 182 TRP A CA 1
ATOM 1386 C C . TRP A 1 182 ? 8.877 8.277 -13.754 1.00 97.50 182 TRP A C 1
ATOM 1388 O O . TRP A 1 182 ? 8.162 8.860 -14.571 1.00 97.50 182 TRP A O 1
ATOM 1398 N N . LYS A 1 183 ? 10.200 8.402 -13.766 1.00 96.94 183 LYS A N 1
ATOM 1399 C CA . LYS A 1 183 ? 10.897 9.360 -14.618 1.00 96.94 183 LYS A CA 1
ATOM 1400 C C . LYS A 1 183 ? 12.061 8.702 -15.337 1.00 96.94 183 LYS A C 1
ATOM 1402 O O . LYS A 1 183 ? 12.925 8.073 -14.737 1.00 96.94 183 LYS A O 1
ATOM 1407 N N . PHE A 1 184 ? 12.110 8.892 -16.650 1.00 97.31 184 PHE A N 1
ATOM 1408 C CA . PHE A 1 184 ? 13.291 8.556 -17.434 1.00 97.31 184 PHE A CA 1
ATOM 1409 C C . PHE A 1 184 ? 14.408 9.557 -17.130 1.00 97.31 184 PHE A C 1
ATOM 1411 O O . PHE A 1 184 ? 14.180 10.764 -17.255 1.00 97.31 184 PHE A O 1
ATOM 1418 N N . ILE A 1 185 ? 15.607 9.073 -16.793 1.00 97.44 185 ILE A N 1
ATOM 1419 C CA . ILE A 1 185 ? 16.781 9.939 -16.654 1.00 97.44 185 ILE A CA 1
ATOM 1420 C C . ILE A 1 185 ? 17.628 9.894 -17.924 1.00 97.44 185 ILE A C 1
ATOM 1422 O O . ILE A 1 185 ? 17.819 10.924 -18.567 1.00 97.44 185 ILE A O 1
ATOM 1426 N N . ARG A 1 186 ? 18.143 8.715 -18.288 1.00 96.44 186 ARG A N 1
ATOM 1427 C CA . ARG A 1 186 ? 19.038 8.536 -19.444 1.00 96.44 186 ARG A CA 1
ATOM 1428 C C . ARG A 1 186 ? 19.045 7.090 -19.928 1.00 96.44 186 ARG A C 1
ATOM 1430 O O . ARG A 1 186 ? 18.673 6.182 -19.188 1.00 96.44 186 ARG A O 1
ATOM 1437 N N . ALA A 1 187 ? 19.543 6.877 -21.142 1.00 96.75 187 ALA A N 1
ATOM 1438 C CA . ALA A 1 187 ? 19.970 5.561 -21.596 1.00 96.75 187 ALA A CA 1
ATOM 1439 C C . ALA A 1 187 ? 21.268 5.677 -22.394 1.00 96.75 187 ALA A C 1
ATOM 1441 O O . ALA A 1 187 ? 21.418 6.581 -23.215 1.00 96.75 187 ALA A O 1
ATOM 1442 N N . GLN A 1 188 ? 22.199 4.760 -22.150 1.00 95.25 188 GLN A N 1
ATOM 1443 C CA . GLN A 1 188 ? 23.497 4.715 -22.812 1.00 95.25 188 GLN A CA 1
ATOM 1444 C C . GLN A 1 188 ? 23.671 3.382 -23.516 1.00 95.25 188 GLN A C 1
ATOM 1446 O O . GLN A 1 188 ? 23.519 2.328 -22.908 1.00 95.25 188 GLN A O 1
ATOM 1451 N N . CYS A 1 189 ? 23.999 3.417 -24.800 1.00 93.06 189 CYS A N 1
ATOM 1452 C CA . CYS A 1 189 ? 24.101 2.219 -25.614 1.00 93.06 189 CYS A CA 1
ATOM 1453 C C . CYS A 1 189 ? 25.550 1.847 -25.884 1.00 93.06 189 CYS A C 1
ATOM 1455 O O . CYS A 1 189 ? 26.357 2.682 -26.306 1.00 93.06 189 CYS A O 1
ATOM 1457 N N . ARG A 1 190 ? 25.842 0.564 -25.668 1.00 89.12 190 ARG A N 1
ATOM 1458 C CA . ARG A 1 190 ? 27.143 -0.042 -25.925 1.00 89.12 190 ARG A CA 1
ATOM 1459 C C . ARG A 1 190 ? 27.354 -0.193 -27.421 1.00 89.12 190 ARG A C 1
ATOM 1461 O O . ARG A 1 190 ? 26.489 -0.714 -28.127 1.00 89.12 190 ARG A O 1
ATOM 1468 N N . TYR A 1 191 ? 28.529 0.207 -27.876 1.00 83.19 191 TYR A N 1
ATOM 1469 C CA . TYR A 1 191 ? 29.015 -0.075 -29.217 1.00 83.19 191 TYR A CA 1
ATOM 1470 C C . TYR A 1 191 ? 30.488 -0.465 -29.160 1.00 83.19 191 TYR A C 1
ATOM 1472 O O 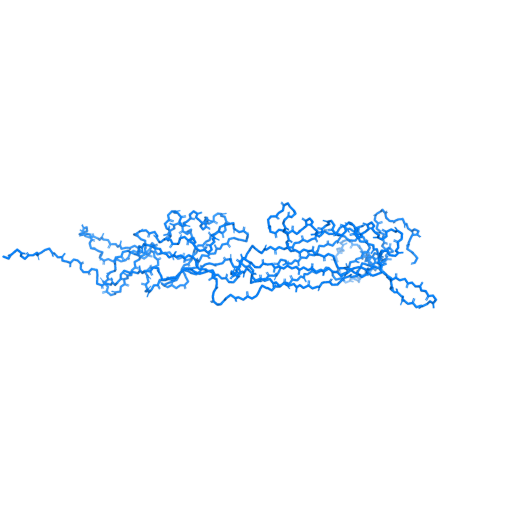. TYR A 1 191 ? 31.200 -0.145 -28.205 1.00 83.19 191 TYR A O 1
ATOM 1480 N N . PHE A 1 192 ? 30.920 -1.194 -30.183 1.00 81.75 192 PHE A N 1
ATOM 1481 C CA . PHE A 1 192 ? 32.294 -1.646 -30.322 1.00 81.75 192 PHE A CA 1
ATOM 1482 C C . PHE A 1 192 ? 32.994 -0.786 -31.363 1.00 81.75 192 PHE A C 1
ATOM 1484 O O . PHE A 1 192 ? 32.526 -0.689 -32.496 1.00 81.75 192 PHE A O 1
ATOM 1491 N N . ASP A 1 193 ? 34.112 -0.185 -30.976 1.00 81.38 193 ASP A N 1
ATOM 1492 C CA . ASP A 1 193 ? 34.971 0.580 -31.873 1.00 81.38 193 ASP A CA 1
ATOM 1493 C C . ASP A 1 193 ? 36.421 0.142 -31.674 1.00 81.38 193 ASP A C 1
ATOM 1495 O O . ASP A 1 193 ? 36.956 0.210 -30.566 1.00 81.38 193 ASP A O 1
ATOM 1499 N N . ASN A 1 194 ? 37.041 -0.377 -32.737 1.00 81.81 194 ASN A N 1
ATOM 1500 C CA . ASN A 1 194 ? 38.418 -0.882 -32.735 1.00 81.81 194 ASN A CA 1
ATOM 1501 C C . ASN A 1 194 ? 38.754 -1.812 -31.547 1.00 81.81 194 ASN A C 1
ATOM 1503 O O . ASN A 1 194 ? 39.831 -1.730 -30.961 1.00 81.81 194 ASN A O 1
ATOM 1507 N N . GLY A 1 195 ? 37.820 -2.694 -31.174 1.00 77.25 195 GLY A N 1
ATOM 1508 C CA . GLY A 1 195 ? 37.985 -3.646 -30.067 1.00 77.25 195 GLY A CA 1
ATOM 1509 C C . GLY A 1 195 ? 37.709 -3.081 -28.667 1.00 77.25 195 GLY A C 1
ATOM 1510 O O . GLY A 1 195 ? 37.717 -3.843 -27.704 1.00 77.25 195 GLY A O 1
ATOM 1511 N N . ASN A 1 196 ? 37.407 -1.786 -28.543 1.00 78.38 196 ASN A N 1
ATOM 1512 C CA . ASN A 1 196 ? 37.006 -1.157 -27.287 1.00 78.38 196 ASN A CA 1
ATOM 1513 C C . ASN A 1 196 ? 35.482 -1.083 -27.168 1.00 78.38 196 ASN A C 1
ATOM 1515 O O . ASN A 1 196 ? 34.781 -0.793 -28.139 1.00 78.38 196 ASN A O 1
ATOM 1519 N N . VAL A 1 197 ? 34.971 -1.309 -25.955 1.00 80.75 197 VAL A N 1
ATOM 1520 C CA . VAL A 1 197 ? 33.566 -1.051 -25.618 1.00 80.75 197 VAL A CA 1
ATOM 1521 C C . VAL A 1 197 ? 33.430 0.414 -25.239 1.00 80.75 197 VAL A C 1
ATOM 1523 O O . VAL A 1 197 ? 34.020 0.864 -24.258 1.00 80.75 197 VAL A O 1
ATOM 1526 N N . LEU A 1 198 ? 32.629 1.144 -26.003 1.00 85.75 198 LEU A N 1
ATOM 1527 C CA . LEU A 1 198 ? 32.315 2.543 -25.760 1.00 85.75 198 LEU A CA 1
ATOM 1528 C C . LEU A 1 198 ? 30.809 2.712 -25.522 1.00 85.75 198 LEU A C 1
ATOM 1530 O O . LEU A 1 198 ? 29.999 1.847 -25.865 1.00 85.75 198 LEU A O 1
ATOM 1534 N N . TYR A 1 199 ? 30.438 3.849 -24.935 1.00 89.00 199 TYR A N 1
ATOM 1535 C CA . TYR A 1 199 ? 29.057 4.208 -24.619 1.00 89.00 199 TYR A CA 1
ATOM 1536 C C . TYR A 1 199 ? 28.704 5.527 -25.301 1.00 89.00 199 TYR A C 1
ATOM 1538 O O . TYR A 1 199 ? 29.504 6.462 -25.292 1.00 89.00 199 TYR A O 1
ATOM 1546 N N . ARG A 1 200 ? 27.516 5.593 -25.900 1.00 91.38 200 ARG A N 1
ATOM 1547 C CA . ARG A 1 200 ? 26.915 6.825 -26.436 1.00 91.38 200 ARG A CA 1
ATOM 1548 C C . ARG A 1 200 ? 25.522 6.997 -25.874 1.00 91.38 200 ARG A C 1
ATOM 1550 O O . ARG A 1 200 ? 24.876 5.993 -25.552 1.00 91.38 200 ARG A O 1
ATOM 1557 N N . ASP A 1 201 ? 25.065 8.237 -25.756 1.00 93.31 201 ASP A N 1
ATOM 1558 C CA . ASP A 1 201 ? 23.671 8.476 -25.401 1.00 93.31 201 ASP A CA 1
ATOM 1559 C C . ASP A 1 201 ? 22.766 7.852 -26.471 1.00 93.31 201 ASP A C 1
ATOM 1561 O O . ASP A 1 201 ? 23.084 7.856 -27.663 1.00 93.31 201 ASP A O 1
ATOM 1565 N N . ILE A 1 202 ? 21.645 7.266 -26.055 1.00 93.44 202 ILE A N 1
ATOM 1566 C CA . ILE A 1 202 ? 20.704 6.640 -26.984 1.00 93.44 202 ILE A CA 1
ATOM 1567 C C . ILE A 1 202 ? 20.233 7.624 -28.063 1.00 93.44 202 ILE A C 1
ATOM 1569 O O . ILE A 1 202 ? 20.026 7.208 -29.195 1.00 93.44 202 ILE A O 1
ATOM 1573 N N . THR A 1 203 ? 20.109 8.915 -27.746 1.00 90.69 203 THR A N 1
ATOM 1574 C CA . THR A 1 203 ? 19.637 9.950 -28.677 1.00 90.69 203 THR A CA 1
ATOM 1575 C C . THR A 1 203 ? 20.606 10.233 -29.824 1.00 90.69 203 THR A C 1
ATOM 1577 O O . THR A 1 203 ? 20.192 10.807 -30.827 1.00 90.69 203 THR A O 1
ATOM 1580 N N . GLU A 1 204 ? 21.862 9.792 -29.718 1.00 89.19 204 GLU A N 1
ATOM 1581 C CA . GLU A 1 204 ? 22.853 9.888 -30.796 1.00 89.19 204 GLU A CA 1
ATOM 1582 C C . GLU A 1 204 ? 22.648 8.828 -31.895 1.00 89.19 204 GLU A C 1
ATOM 1584 O O . GLU A 1 204 ? 23.290 8.895 -32.943 1.00 89.19 204 GLU A O 1
ATOM 1589 N N . TYR A 1 205 ? 21.775 7.838 -31.676 1.00 85.56 205 TYR A N 1
ATOM 1590 C CA . TYR A 1 205 ? 21.400 6.842 -32.681 1.00 85.56 205 TYR A CA 1
ATOM 1591 C C . TYR A 1 205 ? 20.149 7.283 -33.443 1.00 85.56 205 TYR A C 1
ATOM 1593 O O . TYR A 1 205 ? 19.225 7.831 -32.849 1.00 85.56 205 TYR A O 1
ATOM 1601 N N . GLU A 1 206 ? 20.082 6.982 -34.743 1.00 86.06 206 GLU A N 1
ATOM 1602 C CA . GLU A 1 206 ? 18.972 7.385 -35.624 1.00 86.06 206 GLU A CA 1
ATOM 1603 C C . GLU A 1 206 ? 17.596 6.912 -35.116 1.00 86.06 206 GLU A C 1
ATOM 1605 O O . GLU A 1 206 ? 16.626 7.666 -35.138 1.00 86.06 206 GLU A O 1
ATOM 1610 N N . ASP A 1 207 ? 17.520 5.688 -34.583 1.00 87.31 207 ASP A N 1
ATOM 1611 C CA . ASP A 1 207 ? 16.308 5.095 -34.003 1.00 87.31 207 ASP A CA 1
ATOM 1612 C C . ASP A 1 207 ? 16.076 5.476 -32.528 1.00 87.31 207 ASP A C 1
ATOM 1614 O O . ASP A 1 207 ? 14.983 5.303 -31.979 1.00 87.31 207 ASP A O 1
ATOM 1618 N N . GLY A 1 208 ? 17.100 6.013 -31.869 1.00 89.06 208 GLY A N 1
ATOM 1619 C CA . GLY A 1 208 ? 17.144 6.253 -30.433 1.00 89.06 208 GLY A CA 1
ATOM 1620 C C . GLY A 1 208 ? 16.062 7.183 -29.875 1.00 89.06 208 GLY A C 1
ATOM 1621 O O . GLY A 1 208 ? 15.428 6.822 -28.876 1.00 89.06 208 GLY A O 1
ATOM 1622 N N . PRO A 1 209 ? 15.786 8.350 -30.493 1.00 93.12 209 PRO A N 1
ATOM 1623 C CA . PRO A 1 209 ? 14.726 9.255 -30.046 1.00 93.12 209 PRO A CA 1
ATOM 1624 C C . PRO A 1 209 ? 13.332 8.608 -29.980 1.00 93.12 209 PRO A C 1
ATOM 1626 O O . PRO A 1 209 ? 12.526 8.964 -29.112 1.00 93.12 209 PRO A O 1
ATOM 1629 N N . GLY A 1 210 ? 13.059 7.625 -30.847 1.00 94.56 210 GLY A N 1
ATOM 1630 C CA . GLY A 1 210 ? 11.816 6.851 -30.826 1.00 94.56 210 GLY A CA 1
ATOM 1631 C C . GLY A 1 210 ? 11.675 6.043 -29.536 1.00 94.56 210 GLY A C 1
ATOM 1632 O O . GLY A 1 210 ? 10.674 6.166 -28.830 1.00 94.56 210 GLY A O 1
ATOM 1633 N N . PHE A 1 211 ? 12.721 5.304 -29.160 1.00 94.94 211 PHE A N 1
ATOM 1634 C CA . PHE A 1 211 ? 12.748 4.531 -27.913 1.00 94.94 211 PHE A CA 1
ATOM 1635 C C . PHE A 1 211 ? 12.651 5.412 -26.664 1.00 94.94 211 PHE A C 1
ATOM 1637 O O . PHE A 1 211 ? 11.961 5.057 -25.709 1.00 94.94 211 PHE A O 1
ATOM 1644 N N . VAL A 1 212 ? 13.296 6.585 -26.666 1.00 95.88 212 VAL A N 1
ATOM 1645 C CA . VAL A 1 212 ? 13.184 7.546 -25.553 1.00 95.88 212 VAL A CA 1
ATOM 1646 C C . VAL A 1 212 ? 11.749 8.047 -25.400 1.00 95.88 212 VAL A C 1
ATOM 1648 O O . VAL A 1 212 ? 11.257 8.168 -24.278 1.00 95.88 212 VAL A O 1
ATOM 1651 N N . THR A 1 213 ? 11.064 8.321 -26.510 1.00 96.62 213 THR A N 1
ATOM 1652 C CA . THR A 1 213 ? 9.655 8.735 -26.491 1.00 96.62 213 THR A CA 1
ATOM 1653 C C . THR A 1 213 ? 8.762 7.632 -25.927 1.00 96.62 213 THR A C 1
ATOM 1655 O O . THR A 1 213 ? 7.943 7.908 -25.050 1.00 96.62 213 THR A O 1
ATOM 1658 N N . ILE A 1 214 ? 8.965 6.383 -26.362 1.00 96.19 214 ILE A N 1
ATOM 1659 C CA . ILE A 1 214 ? 8.199 5.221 -25.887 1.00 96.19 214 ILE A CA 1
ATOM 1660 C C . ILE A 1 214 ? 8.368 5.043 -24.376 1.00 96.19 214 ILE A C 1
ATOM 1662 O O . ILE A 1 214 ? 7.377 5.048 -23.646 1.00 96.19 214 ILE A O 1
ATOM 1666 N N . ILE A 1 215 ? 9.608 4.956 -23.879 1.00 96.12 215 ILE A N 1
ATOM 1667 C CA . ILE A 1 215 ? 9.834 4.708 -22.450 1.00 96.12 215 ILE A CA 1
ATOM 1668 C C . ILE A 1 215 ? 9.337 5.868 -21.580 1.00 96.12 215 ILE A C 1
ATOM 1670 O O . ILE A 1 215 ? 8.742 5.633 -20.532 1.00 96.12 215 ILE A O 1
ATOM 1674 N N . LYS A 1 216 ? 9.497 7.125 -22.022 1.00 97.00 216 LYS A N 1
ATOM 1675 C CA . LYS A 1 216 ? 8.920 8.281 -21.319 1.00 97.00 216 LYS A CA 1
ATOM 1676 C C . LYS A 1 216 ? 7.398 8.192 -21.250 1.00 97.00 216 LYS A C 1
ATOM 1678 O O . LYS A 1 216 ? 6.842 8.466 -20.192 1.00 97.00 216 LYS A O 1
ATOM 1683 N N . GLY A 1 217 ? 6.740 7.785 -22.337 1.00 96.19 217 GLY A N 1
ATOM 1684 C CA . GLY A 1 217 ? 5.292 7.579 -22.375 1.00 96.19 217 GLY A CA 1
ATOM 1685 C C . GLY A 1 217 ? 4.821 6.488 -21.411 1.00 96.19 217 GLY A C 1
ATOM 1686 O O . GLY A 1 217 ? 3.876 6.711 -20.659 1.00 96.19 217 GLY A O 1
ATOM 1687 N N . LEU A 1 218 ? 5.515 5.345 -21.370 1.00 96.12 218 LEU A N 1
ATOM 1688 C CA . LEU A 1 218 ? 5.204 4.234 -20.457 1.00 96.12 218 LEU A CA 1
ATOM 1689 C C . LEU A 1 218 ? 5.347 4.631 -18.979 1.00 96.12 218 LEU A C 1
ATOM 1691 O O . LEU A 1 218 ? 4.464 4.348 -18.164 1.00 96.12 218 LEU A O 1
ATOM 1695 N N . LEU A 1 219 ? 6.440 5.319 -18.633 1.00 96.81 219 LEU A N 1
ATOM 1696 C CA . LEU A 1 219 ? 6.688 5.793 -17.269 1.00 96.81 219 LEU A CA 1
ATOM 1697 C C . LEU A 1 219 ? 5.677 6.877 -16.874 1.00 96.81 219 LEU A C 1
ATOM 1699 O O . LEU A 1 219 ? 5.082 6.801 -15.799 1.00 96.81 219 LEU A O 1
ATOM 1703 N N . ALA A 1 220 ? 5.404 7.835 -17.765 1.00 95.50 220 ALA A N 1
ATOM 1704 C CA . ALA A 1 220 ? 4.404 8.870 -17.528 1.00 95.50 220 ALA A CA 1
ATOM 1705 C C . ALA A 1 220 ? 3.009 8.266 -17.330 1.00 95.50 220 ALA A C 1
ATOM 1707 O O . ALA A 1 220 ? 2.335 8.637 -16.377 1.00 95.50 220 ALA A O 1
ATOM 1708 N N . GLY A 1 221 ? 2.602 7.299 -18.160 1.00 95.06 221 GLY A N 1
ATOM 1709 C CA . GLY A 1 221 ? 1.312 6.611 -18.041 1.00 95.06 221 GLY A CA 1
ATOM 1710 C C . GLY A 1 221 ? 1.167 5.766 -16.770 1.00 95.06 221 GLY A C 1
ATOM 1711 O O . GLY A 1 221 ? 0.052 5.532 -16.316 1.00 95.06 221 GLY A O 1
ATOM 1712 N N . SER A 1 222 ? 2.282 5.350 -16.166 1.00 95.62 222 SER A N 1
ATOM 1713 C CA . SER A 1 222 ? 2.299 4.654 -14.870 1.00 95.62 222 SER A CA 1
ATOM 1714 C C . SER A 1 222 ? 2.401 5.609 -13.673 1.00 95.62 222 SER A C 1
ATOM 1716 O O . SER A 1 222 ? 2.296 5.174 -12.528 1.00 95.62 222 SER A O 1
ATOM 1718 N N . SER A 1 223 ? 2.619 6.903 -13.912 1.00 96.69 223 SER A N 1
ATOM 1719 C CA . SER A 1 223 ? 2.775 7.919 -12.870 1.00 96.69 223 SER A CA 1
ATOM 1720 C C . SER A 1 223 ? 1.438 8.530 -12.456 1.00 96.69 223 SER A C 1
ATOM 1722 O O . SER A 1 223 ? 0.478 8.581 -13.227 1.00 96.69 223 SER A O 1
ATOM 1724 N N . ALA A 1 224 ? 1.372 9.026 -11.226 1.00 94.44 224 ALA A N 1
ATOM 1725 C CA . ALA A 1 224 ? 0.223 9.756 -10.724 1.00 94.44 224 ALA A CA 1
ATOM 1726 C C . ALA A 1 224 ? 0.000 11.054 -11.515 1.00 94.44 224 ALA A C 1
ATOM 1728 O O . ALA A 1 224 ? 0.946 11.711 -11.949 1.00 94.44 224 ALA A O 1
ATOM 1729 N N . GLY A 1 225 ? -1.266 11.421 -11.703 1.00 89.25 225 GLY A N 1
ATOM 1730 C CA . GLY A 1 225 ? -1.694 12.542 -12.543 1.00 89.25 225 GLY A CA 1
ATOM 1731 C C . GLY A 1 225 ? -1.946 12.162 -14.007 1.00 89.25 225 GLY A C 1
ATOM 1732 O O . GLY A 1 225 ? -2.717 12.841 -14.681 1.00 89.25 225 GLY A O 1
ATOM 1733 N N . SER A 1 226 ? -1.403 11.039 -14.484 1.00 81.56 226 SER A N 1
ATOM 1734 C CA . SER A 1 226 ? -1.612 10.540 -15.850 1.00 81.56 226 SER A CA 1
ATOM 1735 C C . SER A 1 226 ? -2.750 9.518 -15.902 1.00 81.56 226 SER A C 1
ATOM 1737 O O . SER A 1 226 ? -2.535 8.324 -16.081 1.00 81.56 226 SER A O 1
ATOM 1739 N N . GLY A 1 227 ? -3.988 9.968 -15.685 1.00 77.50 227 GLY A N 1
ATOM 1740 C CA . GLY A 1 227 ? -5.178 9.099 -15.721 1.00 77.50 227 GLY A CA 1
ATOM 1741 C C . GLY A 1 227 ? -5.418 8.254 -14.459 1.00 77.50 227 GLY A C 1
ATOM 1742 O O . GLY A 1 227 ? -6.479 7.649 -14.330 1.00 77.50 227 GLY A O 1
ATOM 1743 N N . SER A 1 228 ? -4.490 8.264 -13.496 1.00 85.31 228 SER A N 1
ATOM 1744 C CA . SER A 1 228 ? -4.666 7.734 -12.136 1.00 85.31 228 SER A CA 1
ATOM 1745 C C . SER A 1 228 ? -4.218 8.773 -11.111 1.00 85.31 228 SER A C 1
ATOM 1747 O O . SER A 1 228 ? -3.173 9.397 -11.281 1.00 85.31 228 SER A O 1
ATOM 1749 N N . LEU A 1 229 ? -4.973 8.940 -10.021 1.00 87.56 229 LEU A N 1
ATOM 1750 C CA . LEU A 1 229 ? -4.611 9.852 -8.927 1.00 87.56 229 LEU A CA 1
ATOM 1751 C C . LEU A 1 229 ? -3.327 9.423 -8.197 1.00 87.56 229 LEU A C 1
ATOM 1753 O O . LEU A 1 229 ? -2.620 10.271 -7.669 1.00 87.56 229 LEU A O 1
ATOM 1757 N N . TYR A 1 230 ? -3.030 8.121 -8.179 1.00 90.69 230 TYR A N 1
ATOM 1758 C CA . TYR A 1 230 ? -1.936 7.536 -7.392 1.00 90.69 230 TYR A CA 1
ATOM 1759 C C . TYR A 1 230 ? -0.829 6.916 -8.253 1.00 90.69 230 TYR A C 1
ATOM 1761 O O . TYR A 1 230 ? 0.223 6.552 -7.737 1.00 90.69 230 TYR A O 1
ATOM 1769 N N . GLY A 1 231 ? -1.044 6.790 -9.563 1.00 93.38 231 GLY A N 1
ATOM 1770 C CA . GLY A 1 23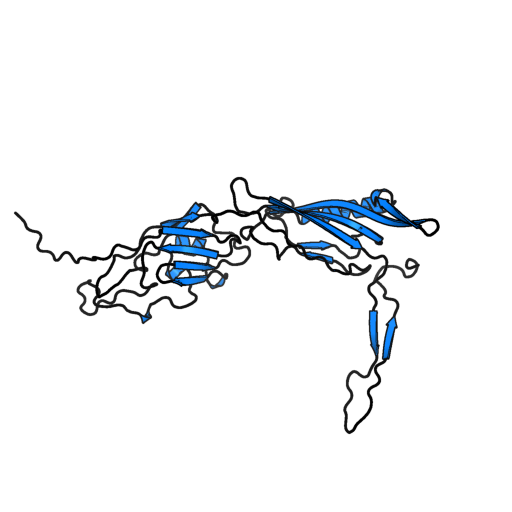1 ? -0.147 6.025 -10.429 1.00 93.38 231 GLY A CA 1
ATOM 1771 C C . GLY A 1 231 ? -0.206 4.525 -10.129 1.00 93.38 231 GLY A C 1
ATOM 1772 O O . GLY A 1 231 ? -1.179 4.028 -9.555 1.00 93.38 231 GLY A O 1
ATOM 1773 N N . SER A 1 232 ? 0.827 3.805 -10.552 1.00 93.12 232 SER A N 1
ATOM 1774 C CA . SER A 1 232 ? 0.977 2.357 -10.412 1.00 93.12 232 SER A CA 1
ATOM 1775 C C . SER A 1 232 ? 2.342 2.033 -9.814 1.00 93.12 232 SER A C 1
ATOM 1777 O O . SER A 1 232 ? 3.356 2.590 -10.236 1.00 93.12 232 SER A O 1
ATOM 1779 N N . GLU A 1 233 ? 2.392 1.081 -8.883 1.00 93.31 233 GLU A N 1
ATOM 1780 C CA . GLU A 1 233 ? 3.656 0.538 -8.370 1.00 93.31 233 GLU A CA 1
ATOM 1781 C C . GLU A 1 233 ? 4.339 -0.422 -9.357 1.00 93.31 233 GLU A C 1
ATOM 1783 O O . GLU A 1 233 ? 5.451 -0.885 -9.103 1.00 93.31 233 GLU A O 1
ATOM 1788 N N . LYS A 1 234 ? 3.678 -0.745 -10.477 1.00 95.06 234 LYS A N 1
ATOM 1789 C CA . LYS A 1 234 ? 4.216 -1.603 -11.535 1.00 95.06 234 LYS A CA 1
ATOM 1790 C C . LYS A 1 234 ? 4.267 -0.877 -12.866 1.00 95.06 234 LYS A C 1
ATOM 1792 O O . LYS A 1 234 ? 3.277 -0.269 -13.274 1.00 95.06 234 LYS A O 1
ATOM 1797 N N . VAL A 1 235 ? 5.386 -1.030 -13.568 1.00 96.31 235 VAL A N 1
ATOM 1798 C CA . VAL A 1 235 ? 5.569 -0.548 -14.941 1.00 96.31 235 VAL A CA 1
ATOM 1799 C C . VAL A 1 235 ? 5.851 -1.744 -15.833 1.00 96.31 235 VAL A C 1
ATOM 1801 O O . VAL A 1 235 ? 6.858 -2.432 -15.653 1.00 96.31 235 VAL A O 1
ATOM 1804 N N . TYR A 1 236 ? 4.964 -1.994 -16.792 1.00 95.56 236 TYR A N 1
ATOM 1805 C CA . TYR A 1 236 ? 5.186 -2.993 -17.830 1.00 95.56 236 TYR A CA 1
ATOM 1806 C C . TYR A 1 236 ? 5.907 -2.355 -19.015 1.00 95.56 236 TYR A C 1
ATOM 1808 O O . TYR A 1 236 ? 5.504 -1.299 -19.500 1.00 95.56 236 TYR A O 1
ATOM 1816 N N . ILE A 1 237 ? 6.964 -3.011 -19.478 1.00 95.12 237 ILE A N 1
ATOM 1817 C CA . ILE A 1 237 ? 7.749 -2.601 -20.636 1.00 95.12 237 ILE A CA 1
ATOM 1818 C C . ILE A 1 237 ? 7.803 -3.792 -21.590 1.00 95.12 237 ILE A C 1
ATOM 1820 O O . ILE A 1 237 ? 8.289 -4.873 -21.239 1.00 95.12 237 ILE A O 1
ATOM 1824 N N . GLY A 1 238 ? 7.286 -3.604 -22.801 1.00 91.81 238 GLY A N 1
ATOM 1825 C CA . GLY A 1 238 ? 7.288 -4.619 -23.839 1.00 91.81 238 GLY A CA 1
ATOM 1826 C C . GLY A 1 238 ? 8.702 -4.972 -24.295 1.00 91.81 238 GLY A C 1
ATOM 1827 O O . GLY A 1 238 ? 9.650 -4.196 -24.172 1.00 91.81 238 GLY A O 1
ATOM 1828 N N . ALA A 1 239 ? 8.849 -6.164 -24.873 1.00 87.94 239 ALA A N 1
ATOM 1829 C CA . ALA A 1 239 ? 10.142 -6.664 -25.337 1.00 87.94 239 ALA A CA 1
ATOM 1830 C C . ALA A 1 239 ? 10.836 -5.723 -26.341 1.00 87.94 239 ALA A C 1
ATOM 1832 O O . ALA A 1 239 ? 12.063 -5.609 -26.315 1.00 87.94 239 ALA A O 1
ATOM 1833 N N . ASN A 1 240 ? 10.036 -5.042 -27.170 1.00 89.25 240 ASN A N 1
ATOM 1834 C CA . ASN A 1 240 ? 10.469 -4.148 -28.246 1.00 89.25 240 ASN A CA 1
ATOM 1835 C C . ASN A 1 240 ? 10.425 -2.659 -27.865 1.00 89.25 240 ASN A C 1
ATOM 1837 O O . ASN A 1 240 ? 10.730 -1.821 -28.704 1.00 89.25 240 ASN A O 1
ATOM 1841 N N . ASP A 1 241 ? 10.066 -2.320 -26.624 1.00 92.75 241 ASP A N 1
ATOM 1842 C CA . ASP A 1 241 ? 9.965 -0.922 -26.174 1.00 92.75 241 ASP A CA 1
ATOM 1843 C C . ASP A 1 241 ? 11.319 -0.360 -25.714 1.00 92.75 241 ASP A C 1
ATOM 1845 O O . ASP A 1 241 ? 11.469 0.838 -25.472 1.00 92.75 241 ASP A O 1
ATOM 1849 N N . LEU A 1 242 ? 12.323 -1.234 -25.600 1.00 92.38 242 LEU A N 1
ATOM 1850 C CA . LEU A 1 242 ? 13.693 -0.899 -25.241 1.00 92.38 242 LEU A CA 1
ATOM 1851 C C . LEU A 1 242 ? 14.636 -1.243 -26.383 1.00 92.38 242 LEU A C 1
ATOM 1853 O O . LEU A 1 242 ? 14.609 -2.343 -26.940 1.00 92.38 242 LEU A O 1
ATOM 1857 N N . ARG A 1 243 ? 15.558 -0.327 -26.652 1.00 91.94 243 ARG A N 1
ATOM 1858 C CA . ARG A 1 243 ? 16.662 -0.555 -27.565 1.00 91.94 243 ARG A CA 1
ATOM 1859 C C . ARG A 1 243 ? 17.634 -1.548 -26.941 1.00 91.94 243 ARG A C 1
ATOM 1861 O O . ARG A 1 243 ? 18.086 -1.400 -25.803 1.00 91.94 243 ARG A O 1
ATOM 1868 N N . ARG A 1 244 ? 17.975 -2.577 -27.708 1.00 90.19 244 ARG A N 1
ATOM 1869 C CA . ARG A 1 244 ? 18.947 -3.591 -27.300 1.00 90.19 244 ARG A CA 1
ATOM 1870 C C . ARG A 1 244 ? 20.347 -3.002 -27.126 1.00 90.19 244 ARG A C 1
ATOM 1872 O O . ARG A 1 244 ? 20.772 -2.138 -27.887 1.00 90.19 244 ARG A O 1
ATOM 1879 N N . GLY A 1 245 ? 21.095 -3.535 -26.170 1.00 89.44 245 GLY A N 1
ATOM 1880 C CA . GLY A 1 245 ? 22.469 -3.123 -25.896 1.00 89.44 245 GLY A CA 1
ATOM 1881 C C . GLY A 1 245 ? 22.599 -1.809 -25.145 1.00 89.44 245 GLY A C 1
ATOM 1882 O O . GLY A 1 245 ? 23.692 -1.247 -25.136 1.00 89.44 245 GLY A O 1
ATOM 1883 N N . CYS A 1 246 ? 21.520 -1.329 -24.532 1.00 93.38 246 CYS A N 1
ATOM 1884 C CA . CYS A 1 246 ? 21.517 -0.085 -23.783 1.00 93.38 246 CYS A CA 1
ATOM 1885 C C . CYS A 1 246 ? 21.311 -0.330 -22.286 1.00 93.38 246 CYS A C 1
ATOM 1887 O O . CYS A 1 246 ? 20.502 -1.166 -21.875 1.00 93.38 246 CYS A O 1
ATOM 1889 N N . ASP A 1 247 ? 22.072 0.414 -21.491 1.00 93.94 247 ASP A N 1
ATOM 1890 C CA . ASP A 1 247 ? 21.919 0.584 -20.055 1.00 93.94 247 ASP A CA 1
ATOM 1891 C C . ASP A 1 247 ? 20.944 1.751 -19.828 1.00 93.94 247 ASP A C 1
ATOM 1893 O O . ASP A 1 247 ? 21.179 2.872 -20.283 1.00 93.94 247 ASP A O 1
ATOM 1897 N N . TYR A 1 248 ? 19.822 1.478 -19.172 1.00 95.56 248 TYR A N 1
ATOM 1898 C CA . TYR A 1 248 ? 18.770 2.442 -18.865 1.00 95.56 248 TYR A CA 1
ATOM 1899 C C . TYR A 1 248 ? 18.863 2.871 -17.409 1.00 95.56 248 TYR A C 1
ATOM 1901 O O . TYR A 1 248 ? 19.078 2.033 -16.537 1.00 95.56 248 TYR A O 1
ATOM 1909 N N . MET A 1 249 ? 18.641 4.160 -17.158 1.00 97.00 249 MET A N 1
ATOM 1910 C CA . MET A 1 249 ? 18.547 4.731 -15.821 1.00 97.00 249 MET A CA 1
ATOM 1911 C C . MET A 1 249 ? 17.215 5.462 -15.668 1.00 97.00 249 MET A C 1
ATOM 1913 O O . MET A 1 249 ? 16.912 6.405 -16.411 1.00 97.00 249 MET A O 1
ATOM 1917 N N . ILE A 1 250 ? 16.424 5.020 -14.699 1.00 97.12 250 ILE A N 1
ATOM 1918 C CA . ILE A 1 250 ? 15.116 5.588 -14.371 1.00 97.12 250 ILE A CA 1
ATOM 1919 C C . ILE A 1 250 ? 15.072 5.951 -12.890 1.00 97.12 250 ILE A C 1
ATOM 1921 O O . ILE A 1 250 ? 15.753 5.342 -12.074 1.00 97.12 250 ILE A O 1
ATOM 1925 N N . GLU A 1 251 ? 14.252 6.925 -12.544 1.00 97.81 251 GLU A N 1
ATOM 1926 C CA . GLU A 1 251 ? 13.969 7.319 -11.170 1.00 97.81 251 GLU A CA 1
ATOM 1927 C C . GLU A 1 251 ? 12.533 6.937 -10.842 1.00 97.81 251 GLU A C 1
ATOM 1929 O O . GLU A 1 251 ? 11.623 7.164 -11.645 1.00 97.81 251 GLU A O 1
ATOM 1934 N N . VAL A 1 252 ? 12.334 6.372 -9.659 1.00 97.69 252 VAL A N 1
ATOM 1935 C CA . VAL A 1 252 ? 11.014 6.219 -9.065 1.00 97.69 252 VAL A CA 1
ATOM 1936 C C . VAL A 1 252 ? 10.954 7.032 -7.790 1.00 97.69 252 VAL A C 1
ATOM 1938 O O . VAL A 1 252 ? 11.840 6.959 -6.942 1.00 97.69 252 VAL A O 1
ATOM 1941 N N . THR A 1 253 ? 9.886 7.799 -7.670 1.00 97.75 253 THR A N 1
ATOM 1942 C CA . THR A 1 253 ? 9.587 8.634 -6.522 1.00 97.75 253 THR A CA 1
ATOM 1943 C C . THR A 1 253 ? 8.259 8.179 -5.941 1.00 97.75 253 THR A C 1
ATOM 1945 O O . THR A 1 253 ? 7.259 8.083 -6.653 1.00 97.75 253 THR A O 1
ATOM 1948 N N . MET A 1 254 ? 8.264 7.870 -4.649 1.00 97.31 254 MET A N 1
ATOM 1949 C CA . MET A 1 254 ? 7.089 7.470 -3.890 1.00 97.31 254 MET A CA 1
ATOM 1950 C C . MET A 1 254 ? 6.780 8.541 -2.853 1.00 97.31 254 MET A C 1
ATOM 1952 O O . MET A 1 254 ? 7.601 8.823 -1.979 1.00 97.31 254 MET A O 1
ATOM 1956 N N . THR A 1 255 ? 5.578 9.098 -2.923 1.00 96.25 255 THR A N 1
ATOM 1957 C CA . THR A 1 255 ? 5.050 10.021 -1.918 1.00 96.25 255 THR A CA 1
ATOM 1958 C C . THR A 1 255 ? 4.081 9.269 -1.014 1.00 96.25 255 THR A C 1
ATOM 1960 O O . THR A 1 255 ? 3.104 8.686 -1.489 1.00 96.25 255 THR A O 1
ATOM 1963 N N . SER A 1 256 ? 4.375 9.258 0.285 1.00 94.31 256 SER A N 1
ATOM 1964 C CA . SER A 1 256 ? 3.557 8.633 1.325 1.00 94.31 256 SER A CA 1
ATOM 1965 C C . SER A 1 256 ? 2.203 9.329 1.464 1.00 94.31 256 SER A C 1
ATOM 1967 O O . SER A 1 256 ? 2.070 10.512 1.163 1.00 94.31 256 SER A O 1
ATOM 1969 N N . LYS A 1 257 ? 1.200 8.610 1.980 1.00 90.94 257 LYS A N 1
ATOM 1970 C CA . LYS A 1 257 ? -0.058 9.212 2.453 1.00 90.94 257 LYS A CA 1
ATOM 1971 C C . LYS A 1 257 ? 0.145 10.058 3.721 1.00 90.94 257 LYS A C 1
ATOM 1973 O O . LYS A 1 257 ? -0.698 10.891 4.040 1.00 90.94 257 LYS A O 1
ATOM 1978 N N . TRP A 1 258 ? 1.221 9.809 4.467 1.00 93.69 258 TRP A N 1
ATOM 1979 C CA . TRP A 1 258 ? 1.442 10.387 5.790 1.00 93.69 258 TRP A CA 1
ATOM 1980 C C . TRP A 1 258 ? 2.238 11.684 5.761 1.00 93.69 258 TRP A C 1
ATOM 1982 O O . TRP A 1 258 ? 3.152 11.854 4.948 1.00 93.69 258 TRP A O 1
ATOM 1992 N N . GLY A 1 259 ? 1.945 12.536 6.743 1.00 91.06 259 GLY A N 1
ATOM 1993 C CA . GLY A 1 259 ? 2.595 13.822 6.936 1.00 91.06 259 GLY A CA 1
ATOM 1994 C C . GLY A 1 259 ? 1.851 14.969 6.266 1.00 91.06 259 GLY A C 1
ATOM 1995 O O . GLY A 1 259 ? 1.145 14.795 5.274 1.00 91.06 259 GLY A O 1
ATOM 1996 N N . ASP A 1 260 ? 2.053 16.157 6.825 1.00 89.81 260 ASP A N 1
ATOM 1997 C CA . ASP A 1 260 ? 1.668 17.425 6.220 1.00 89.81 260 ASP A CA 1
ATOM 1998 C C . ASP A 1 260 ? 2.867 18.393 6.316 1.00 89.81 260 ASP A C 1
ATOM 2000 O O . ASP A 1 260 ? 3.170 18.877 7.412 1.00 89.81 260 ASP A O 1
ATOM 2004 N N . PRO A 1 261 ? 3.624 18.610 5.220 1.00 91.69 261 PRO A N 1
ATOM 2005 C CA . PRO A 1 261 ? 3.423 18.025 3.892 1.00 91.69 261 PRO A CA 1
ATOM 2006 C C . PRO A 1 261 ? 3.764 16.518 3.830 1.00 91.69 261 PRO A C 1
ATOM 2008 O O . PRO A 1 261 ? 4.548 16.025 4.650 1.00 91.69 261 PRO A O 1
ATOM 2011 N N . PRO A 1 262 ? 3.231 15.778 2.836 1.00 92.44 262 PRO A N 1
ATOM 2012 C CA . PRO A 1 262 ? 3.516 14.357 2.675 1.00 92.44 262 PRO A CA 1
ATOM 2013 C C . PRO A 1 262 ? 4.996 14.054 2.423 1.00 92.44 262 PRO A C 1
ATOM 2015 O O . PRO A 1 262 ? 5.668 14.724 1.632 1.00 92.44 262 PRO A O 1
ATOM 2018 N N . ARG A 1 263 ? 5.504 12.995 3.057 1.00 95.06 263 ARG A N 1
ATOM 2019 C CA . ARG A 1 263 ? 6.910 12.584 2.917 1.00 95.06 263 ARG A CA 1
ATOM 2020 C C . ARG A 1 263 ? 7.160 11.855 1.606 1.00 95.06 263 ARG A C 1
ATOM 2022 O O . ARG A 1 263 ? 6.319 11.082 1.151 1.00 95.06 263 ARG A O 1
ATOM 2029 N N . THR A 1 264 ? 8.324 12.077 1.006 1.00 96.75 264 THR A N 1
ATOM 2030 C CA . THR A 1 264 ? 8.654 11.550 -0.322 1.00 96.75 264 THR A CA 1
ATOM 2031 C C . THR A 1 264 ? 10.056 10.958 -0.342 1.00 96.75 264 THR A C 1
ATOM 2033 O O . THR A 1 264 ? 10.988 11.585 0.154 1.00 96.75 264 THR A O 1
ATOM 2036 N N . THR A 1 265 ? 10.200 9.793 -0.972 1.00 98.00 265 THR A N 1
ATOM 2037 C CA . THR A 1 265 ? 11.487 9.113 -1.172 1.00 98.00 265 THR A CA 1
ATOM 2038 C C . THR A 1 265 ? 11.664 8.766 -2.642 1.00 98.00 265 THR A C 1
ATOM 2040 O O . THR A 1 265 ? 10.736 8.269 -3.284 1.00 98.00 265 THR A O 1
ATOM 2043 N N . SER A 1 266 ? 12.870 8.981 -3.161 1.00 97.12 266 SER A N 1
ATOM 2044 C CA . SER A 1 266 ? 13.241 8.659 -4.539 1.00 97.12 266 SER A CA 1
ATOM 2045 C C . SER A 1 266 ? 14.361 7.627 -4.564 1.00 97.12 266 SER A C 1
ATOM 2047 O O . SER A 1 266 ? 15.261 7.657 -3.726 1.00 97.12 266 SER A O 1
ATOM 2049 N N . THR A 1 267 ? 14.331 6.727 -5.541 1.00 96.62 267 THR A N 1
ATOM 2050 C CA . THR A 1 267 ? 15.442 5.818 -5.829 1.00 96.62 267 THR A CA 1
ATOM 2051 C C . THR A 1 267 ? 15.670 5.713 -7.329 1.00 96.62 267 THR A C 1
ATOM 2053 O O . THR A 1 267 ? 14.736 5.796 -8.131 1.00 96.62 267 THR A O 1
ATOM 2056 N N . THR A 1 268 ? 16.931 5.534 -7.705 1.00 96.75 268 THR A N 1
ATOM 2057 C CA . THR A 1 268 ? 17.349 5.375 -9.094 1.00 96.75 268 THR A CA 1
ATOM 2058 C C . THR A 1 268 ? 17.593 3.905 -9.378 1.00 96.75 268 THR A C 1
ATOM 2060 O O . THR A 1 268 ? 18.206 3.191 -8.587 1.00 96.75 268 THR A O 1
ATOM 2063 N N . LEU A 1 269 ? 17.122 3.458 -10.532 1.00 94.94 269 LEU A N 1
ATOM 2064 C CA . LEU A 1 269 ? 17.226 2.088 -10.989 1.00 94.94 269 LEU A CA 1
ATOM 2065 C C . LEU A 1 269 ? 18.030 2.062 -12.278 1.00 94.94 269 LEU A C 1
ATOM 2067 O O . LEU A 1 269 ? 17.751 2.831 -13.201 1.00 94.94 269 LEU A O 1
ATOM 2071 N N . GLU A 1 270 ? 18.984 1.142 -12.348 1.00 94.00 270 GLU A N 1
ATOM 2072 C CA . GLU A 1 270 ? 19.779 0.893 -13.543 1.00 94.00 270 GLU A CA 1
ATOM 2073 C C . GLU A 1 270 ? 19.580 -0.543 -14.017 1.00 94.00 270 GLU A C 1
ATOM 2075 O O . GLU A 1 270 ? 19.612 -1.488 -13.224 1.00 94.00 270 GLU A O 1
ATOM 2080 N N . PHE A 1 271 ? 19.363 -0.721 -15.318 1.00 93.12 271 PHE A N 1
ATOM 2081 C CA . PHE A 1 271 ? 19.224 -2.046 -15.909 1.00 93.12 271 PHE A CA 1
ATOM 2082 C C . PHE A 1 271 ? 19.672 -2.082 -17.369 1.00 93.12 271 PHE A C 1
ATOM 2084 O O . PHE A 1 271 ? 19.551 -1.108 -18.107 1.00 93.12 271 PHE A O 1
ATOM 2091 N N . TYR A 1 272 ? 20.168 -3.241 -17.800 1.00 91.88 272 TYR A N 1
ATOM 2092 C CA . TYR A 1 272 ? 20.719 -3.445 -19.138 1.00 91.88 272 TYR A CA 1
ATOM 2093 C C . TYR A 1 272 ? 19.812 -4.335 -19.989 1.00 91.88 272 TYR A C 1
ATOM 2095 O O . TYR A 1 272 ? 19.556 -5.488 -19.627 1.00 91.88 272 TYR A O 1
ATOM 2103 N N . LYS A 1 273 ? 19.383 -3.837 -21.156 1.00 92.19 273 LYS A N 1
ATOM 2104 C CA . LYS A 1 273 ? 18.692 -4.646 -22.171 1.00 92.19 273 LYS A CA 1
ATOM 2105 C C . LYS A 1 273 ? 19.731 -5.375 -23.016 1.00 92.19 273 LYS A C 1
ATOM 2107 O O . LYS A 1 273 ? 20.500 -4.752 -23.749 1.00 92.19 273 LYS A O 1
ATOM 2112 N N . ARG A 1 274 ? 19.750 -6.706 -22.955 1.00 87.56 274 ARG A N 1
ATOM 2113 C CA . ARG A 1 274 ? 20.730 -7.511 -23.697 1.00 87.56 274 ARG A CA 1
ATOM 2114 C C . ARG A 1 274 ? 20.465 -7.490 -25.201 1.00 87.56 274 ARG A C 1
ATOM 2116 O O . ARG A 1 274 ? 19.335 -7.359 -25.659 1.00 87.56 274 ARG A O 1
ATOM 2123 N N . GLN A 1 275 ? 21.539 -7.676 -25.964 1.00 83.06 275 GLN A N 1
ATOM 2124 C CA . GLN A 1 275 ? 21.497 -7.835 -27.424 1.00 83.06 275 GLN A CA 1
ATOM 2125 C C . GLN A 1 275 ? 21.213 -9.270 -27.865 1.00 83.06 275 GLN A C 1
ATOM 2127 O O . GLN A 1 275 ? 20.964 -9.506 -29.042 1.00 83.06 275 GLN A O 1
ATOM 2132 N N . ILE A 1 276 ? 21.230 -10.212 -26.921 1.00 79.75 276 ILE A N 1
ATOM 2133 C CA . ILE A 1 276 ? 21.004 -11.627 -27.181 1.00 79.75 276 ILE A CA 1
ATOM 2134 C C . ILE A 1 276 ? 19.750 -12.126 -26.455 1.00 79.75 276 ILE A C 1
ATOM 2136 O O . ILE A 1 276 ? 19.456 -11.676 -25.339 1.00 79.75 276 ILE A O 1
ATOM 2140 N N . PRO A 1 277 ? 19.010 -13.057 -27.070 1.00 78.94 277 PRO A N 1
ATOM 2141 C CA . PRO A 1 277 ? 17.931 -13.777 -26.407 1.00 78.94 277 PRO A CA 1
ATOM 2142 C C . PRO A 1 277 ? 18.469 -14.668 -25.275 1.00 78.94 277 PRO A C 1
ATOM 2144 O O . PRO A 1 277 ? 19.626 -15.095 -25.309 1.00 78.94 277 PRO A O 1
ATOM 2147 N N . ALA A 1 278 ? 17.644 -14.959 -24.262 1.00 72.25 278 ALA A N 1
ATOM 2148 C CA . ALA A 1 278 ? 18.032 -15.883 -23.197 1.00 72.25 278 ALA A CA 1
ATOM 2149 C C . ALA A 1 278 ? 18.262 -17.283 -23.787 1.00 72.25 278 ALA A C 1
ATOM 2151 O O . ALA A 1 278 ? 17.499 -17.691 -24.666 1.00 72.25 278 ALA A O 1
ATOM 2152 N N . PRO A 1 279 ? 19.296 -18.023 -23.350 1.00 64.75 279 PRO A N 1
ATOM 2153 C CA . PRO A 1 279 ? 19.599 -19.337 -23.905 1.00 64.75 279 PRO A CA 1
ATOM 2154 C C . PRO A 1 279 ? 18.425 -20.300 -23.693 1.00 64.75 279 PRO A C 1
ATOM 2156 O O . PRO A 1 279 ? 17.918 -20.432 -22.580 1.00 64.75 279 PRO A O 1
ATOM 2159 N N . GLN A 1 280 ? 18.011 -20.982 -24.759 1.00 58.16 280 GLN A N 1
ATOM 2160 C CA . GLN A 1 280 ? 17.030 -22.059 -24.707 1.00 58.16 280 GLN A CA 1
ATOM 2161 C C . GLN A 1 280 ? 17.779 -23.390 -24.614 1.00 58.16 280 GLN A C 1
ATOM 2163 O O . GLN A 1 280 ? 18.571 -23.742 -25.490 1.00 58.16 280 GLN A O 1
ATOM 2168 N N . ALA A 1 281 ? 17.551 -24.119 -23.524 1.00 58.81 281 ALA A N 1
ATOM 2169 C CA . ALA A 1 281 ? 18.058 -25.472 -23.348 1.00 58.81 281 ALA A CA 1
ATOM 2170 C C . ALA A 1 281 ? 16.883 -26.447 -23.391 1.00 58.81 281 ALA A C 1
ATOM 2172 O O . ALA A 1 281 ? 15.947 -26.331 -22.599 1.00 58.81 281 ALA A O 1
ATOM 2173 N N . PHE A 1 282 ? 16.949 -27.422 -24.293 1.00 54.00 282 PHE A N 1
ATOM 2174 C CA . PHE A 1 282 ? 15.990 -28.514 -24.359 1.00 54.00 282 PHE A CA 1
ATOM 2175 C C . PHE A 1 282 ? 16.631 -29.759 -23.754 1.00 54.00 282 PHE A C 1
ATOM 2177 O O . PHE A 1 282 ? 17.680 -30.225 -24.209 1.00 54.00 282 PHE A O 1
ATOM 2184 N N . ILE A 1 283 ? 16.002 -30.312 -22.717 1.00 64.00 283 ILE A N 1
ATOM 2185 C CA . ILE A 1 283 ? 16.359 -31.644 -22.230 1.00 64.00 283 ILE A CA 1
ATOM 2186 C C . ILE A 1 283 ? 15.653 -32.636 -23.144 1.00 64.00 283 ILE A C 1
ATOM 2188 O O . ILE A 1 283 ? 14.429 -32.749 -23.132 1.00 64.00 283 ILE A O 1
ATOM 2192 N N . GLN A 1 284 ? 16.432 -33.336 -23.954 1.00 64.38 284 GLN A N 1
ATOM 2193 C CA . GLN A 1 284 ? 15.928 -34.390 -24.812 1.00 64.38 284 GLN A CA 1
ATOM 2194 C C . GLN A 1 284 ? 16.000 -35.717 -24.063 1.00 64.38 284 GLN A C 1
ATOM 2196 O O . GLN A 1 284 ? 17.047 -36.140 -23.568 1.00 64.38 284 GLN A O 1
ATOM 2201 N N . GLY A 1 285 ? 14.848 -36.366 -23.969 1.00 68.38 285 GLY A N 1
ATOM 2202 C CA . GLY A 1 285 ? 14.690 -37.664 -23.341 1.00 68.38 285 GLY A CA 1
ATOM 2203 C C . GLY A 1 285 ? 13.245 -38.149 -23.460 1.00 68.38 285 GLY A C 1
ATOM 2204 O O . GLY A 1 285 ? 12.345 -37.359 -23.753 1.00 68.38 285 GLY A O 1
ATOM 2205 N N . PRO A 1 286 ? 13.001 -39.450 -23.266 1.00 68.69 286 PRO A N 1
ATOM 2206 C CA . PRO A 1 286 ? 11.645 -39.987 -23.225 1.00 68.69 286 PRO A CA 1
ATOM 2207 C C . PRO A 1 286 ? 10.831 -39.352 -22.080 1.00 68.69 286 PRO A C 1
ATOM 2209 O O . PRO A 1 286 ? 11.304 -39.292 -20.947 1.00 68.69 286 PRO A O 1
ATOM 2212 N N . GLN A 1 287 ? 9.598 -38.907 -22.370 1.00 66.38 287 GLN A N 1
ATOM 2213 C CA . GLN A 1 287 ? 8.694 -38.269 -21.391 1.00 66.38 287 GLN A CA 1
ATOM 2214 C C . GLN A 1 287 ? 8.307 -39.193 -20.225 1.00 66.38 287 GLN A C 1
ATOM 2216 O O . GLN A 1 287 ? 8.002 -38.720 -19.132 1.00 66.38 287 GLN A O 1
ATOM 2221 N N . SER A 1 288 ? 8.326 -40.511 -20.436 1.00 65.81 288 SER A N 1
ATOM 2222 C CA . SER A 1 288 ? 8.209 -41.504 -19.371 1.00 65.81 288 SER A CA 1
ATOM 2223 C C . SER A 1 288 ? 9.069 -42.728 -19.686 1.00 65.81 288 SER A C 1
ATOM 2225 O O . SER A 1 288 ? 9.242 -43.106 -20.848 1.00 65.81 288 SER A O 1
ATOM 2227 N N . VAL A 1 289 ? 9.631 -43.344 -18.644 1.00 64.69 289 VAL A N 1
ATOM 2228 C CA . VAL A 1 289 ? 10.401 -44.589 -18.753 1.00 64.69 289 VAL A CA 1
ATOM 2229 C C . VAL A 1 289 ? 9.849 -45.593 -17.741 1.00 64.69 289 VAL A C 1
ATOM 2231 O O . VAL A 1 289 ? 10.136 -45.470 -16.550 1.00 64.69 289 VAL A O 1
ATOM 2234 N N . PRO A 1 290 ? 9.058 -46.592 -18.169 1.00 63.88 290 PRO A N 1
ATOM 2235 C CA . PRO A 1 290 ? 8.636 -47.670 -17.284 1.00 63.88 290 PRO A CA 1
ATOM 2236 C C . PRO A 1 290 ? 9.845 -48.556 -16.951 1.00 63.88 290 PRO A C 1
ATOM 2238 O O . PRO A 1 290 ? 10.510 -49.085 -17.845 1.00 63.88 290 PRO A O 1
ATOM 2241 N N . THR A 1 291 ? 10.161 -48.711 -15.662 1.00 60.84 291 THR A N 1
ATOM 2242 C CA . THR A 1 291 ? 11.334 -49.482 -15.217 1.00 60.84 291 THR A CA 1
ATOM 2243 C C . THR A 1 291 ? 10.919 -50.831 -14.630 1.00 60.84 291 THR A C 1
ATOM 2245 O O . THR A 1 291 ? 10.042 -50.896 -13.776 1.00 60.84 291 THR A O 1
ATOM 2248 N N . PHE A 1 292 ? 11.565 -51.917 -15.072 1.00 61.41 292 PHE A N 1
ATOM 2249 C CA . PHE A 1 292 ? 11.361 -53.272 -14.523 1.00 61.41 292 PHE A CA 1
ATOM 2250 C C . PHE A 1 292 ? 12.654 -53.954 -14.036 1.00 61.41 292 PHE A C 1
ATOM 2252 O O . PHE A 1 292 ? 12.607 -55.089 -13.576 1.00 61.41 292 PHE A O 1
ATOM 2259 N N . ARG A 1 293 ? 13.810 -53.277 -14.112 1.00 59.88 293 ARG A N 1
ATOM 2260 C CA . ARG A 1 293 ? 15.113 -53.589 -13.473 1.00 59.88 293 ARG A CA 1
ATOM 2261 C C . ARG A 1 293 ? 16.126 -52.503 -13.873 1.00 59.88 293 ARG A C 1
ATOM 2263 O O . ARG A 1 293 ? 15.883 -51.782 -14.838 1.00 59.88 293 ARG A O 1
ATOM 2270 N N . ARG A 1 294 ? 17.243 -52.394 -13.133 1.00 56.91 294 ARG A N 1
ATOM 2271 C CA . ARG A 1 294 ? 18.309 -51.374 -13.279 1.00 56.91 294 ARG A CA 1
ATOM 2272 C C . ARG A 1 294 ? 18.688 -51.116 -14.750 1.00 56.91 294 ARG A C 1
ATOM 2274 O O . ARG A 1 294 ? 19.442 -51.888 -15.334 1.00 56.91 294 ARG A O 1
ATOM 2281 N N . LYS A 1 295 ? 18.204 -50.011 -15.321 1.00 59.31 295 LYS A N 1
ATOM 2282 C CA . LYS A 1 295 ? 18.721 -49.412 -16.559 1.00 59.31 295 LYS A CA 1
ATOM 2283 C C . LYS A 1 295 ? 19.173 -47.984 -16.272 1.00 59.31 295 LYS A C 1
ATOM 2285 O O . LYS A 1 295 ? 18.575 -47.300 -15.446 1.00 59.31 295 LYS A O 1
ATOM 2290 N N . VAL A 1 296 ? 20.241 -47.571 -16.947 1.00 61.84 296 VAL A N 1
ATOM 2291 C CA . VAL A 1 296 ? 20.768 -46.203 -16.909 1.00 61.84 296 VAL A CA 1
ATOM 2292 C C . VAL A 1 296 ? 19.916 -45.341 -17.840 1.00 61.84 296 VAL A C 1
ATOM 2294 O O . VAL A 1 296 ? 19.721 -45.702 -18.999 1.00 61.84 296 VAL A O 1
ATOM 2297 N N . LEU A 1 297 ? 19.389 -44.229 -17.324 1.00 65.62 297 LEU A N 1
ATOM 2298 C CA . LEU A 1 297 ? 18.743 -43.192 -18.123 1.00 65.62 297 LEU A CA 1
ATOM 2299 C C . LEU A 1 297 ? 19.822 -42.226 -18.612 1.00 65.62 297 LEU A C 1
ATOM 2301 O O . LEU A 1 297 ? 20.476 -41.573 -17.801 1.00 65.62 297 LEU A O 1
ATOM 2305 N N . THR A 1 298 ? 19.998 -42.129 -19.925 1.00 64.69 298 THR A N 1
ATOM 2306 C CA . THR A 1 298 ? 20.835 -41.092 -20.530 1.00 64.69 298 THR A CA 1
ATOM 2307 C C . THR A 1 298 ? 19.935 -39.940 -20.947 1.00 64.69 298 THR A C 1
ATOM 2309 O O . THR A 1 298 ? 19.058 -40.111 -21.790 1.00 64.69 298 THR A O 1
ATOM 2312 N N . LEU A 1 299 ? 20.148 -38.779 -20.336 1.00 68.94 299 LEU A N 1
ATOM 2313 C CA . LEU A 1 299 ? 19.561 -37.517 -20.769 1.00 68.94 299 LEU A CA 1
ATOM 2314 C C . LEU A 1 299 ? 20.600 -36.783 -21.613 1.00 68.94 299 LEU A C 1
ATOM 2316 O O . LEU A 1 299 ? 21.766 -36.712 -21.223 1.00 68.94 299 LEU A O 1
ATOM 2320 N N . SER A 1 300 ? 20.184 -36.230 -22.747 1.00 69.75 300 SER A N 1
ATOM 2321 C CA . SER A 1 300 ? 21.014 -35.329 -23.545 1.00 69.75 300 SER A CA 1
ATOM 2322 C C . SER A 1 300 ? 20.423 -33.929 -23.494 1.00 69.75 300 SER A C 1
ATOM 2324 O O . SER A 1 300 ? 19.215 -33.750 -23.631 1.00 69.75 300 SER A O 1
ATOM 2326 N N . VAL A 1 301 ? 21.271 -32.925 -23.302 1.00 63.97 301 VAL A N 1
ATOM 2327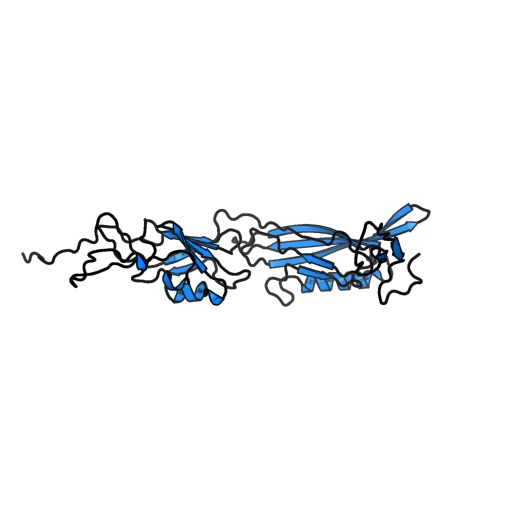 C CA . VAL A 1 301 ? 20.862 -31.523 -23.397 1.00 63.97 301 VAL A CA 1
ATOM 2328 C C . VAL A 1 301 ? 21.289 -31.018 -24.764 1.00 63.97 301 VAL A C 1
ATOM 2330 O O . VAL A 1 301 ? 22.480 -31.018 -25.071 1.00 63.97 301 VAL A O 1
ATOM 2333 N N . GLN A 1 302 ? 20.325 -30.593 -25.575 1.00 66.62 302 GLN A N 1
ATOM 2334 C CA . GLN A 1 302 ? 20.601 -29.863 -26.805 1.00 66.62 302 GLN A CA 1
ATOM 2335 C C . GLN A 1 302 ? 20.285 -28.388 -26.553 1.00 66.62 302 GLN A C 1
ATOM 2337 O O . GLN A 1 302 ? 19.175 -28.033 -26.155 1.00 66.62 302 GLN A O 1
ATOM 2342 N N . ALA A 1 303 ? 21.285 -27.531 -26.742 1.00 59.28 303 ALA A N 1
ATOM 2343 C CA . ALA A 1 303 ? 21.100 -26.087 -26.735 1.00 59.28 303 ALA A CA 1
ATOM 2344 C C . ALA A 1 303 ? 20.886 -25.616 -28.176 1.00 59.28 303 ALA A C 1
ATOM 2346 O O . ALA A 1 303 ? 21.652 -25.986 -29.068 1.00 59.28 303 ALA A O 1
ATOM 2347 N N . GLU A 1 304 ? 19.862 -24.800 -28.402 1.00 60.38 304 GLU A N 1
ATOM 2348 C CA . GLU A 1 304 ? 19.613 -24.171 -29.699 1.00 60.38 304 GLU A CA 1
ATOM 2349 C C . GLU A 1 304 ? 19.851 -22.661 -29.610 1.00 60.38 304 GLU A C 1
ATOM 2351 O O . GLU A 1 304 ? 19.735 -22.055 -28.541 1.00 60.38 304 GLU A O 1
ATOM 2356 N N . LYS A 1 305 ? 20.199 -22.029 -30.741 1.00 62.97 305 LYS A N 1
ATOM 2357 C CA . LYS A 1 305 ? 20.275 -20.564 -30.816 1.00 62.97 305 LYS A CA 1
ATOM 2358 C C . LYS A 1 305 ? 18.859 -20.025 -30.637 1.00 62.97 305 LYS A C 1
ATOM 2360 O O . LYS A 1 305 ? 18.027 -20.190 -31.529 1.00 62.97 305 LYS A O 1
ATOM 2365 N N . SER A 1 306 ? 18.601 -19.392 -29.498 1.00 64.81 306 SER A N 1
ATOM 2366 C CA . SER A 1 306 ? 17.291 -18.827 -29.197 1.00 64.81 306 SER A CA 1
ATOM 2367 C C . SER A 1 306 ? 16.880 -17.821 -30.272 1.00 64.81 306 SER A C 1
ATOM 2369 O O . SER A 1 306 ? 17.706 -17.056 -30.779 1.00 64.81 306 SER A O 1
ATOM 2371 N N . ARG A 1 307 ? 15.597 -17.826 -30.625 1.00 67.88 307 ARG A N 1
ATOM 2372 C CA . ARG A 1 307 ? 14.998 -16.910 -31.601 1.00 67.88 307 ARG A CA 1
ATOM 2373 C C . ARG A 1 307 ? 13.919 -16.097 -30.899 1.00 67.88 307 ARG A C 1
ATOM 2375 O O . ARG A 1 307 ? 13.171 -16.655 -30.101 1.00 67.88 307 ARG A O 1
ATOM 2382 N N . CYS A 1 308 ? 13.839 -14.803 -31.195 1.00 68.00 308 CYS A N 1
ATOM 2383 C CA . CYS A 1 308 ? 12.662 -14.016 -30.843 1.00 68.00 308 CYS A CA 1
ATOM 2384 C C . CYS A 1 308 ? 11.688 -14.074 -32.018 1.00 68.00 308 CYS A C 1
ATOM 2386 O O . CYS A 1 308 ? 12.102 -13.865 -33.160 1.00 68.00 308 CYS A O 1
ATOM 2388 N N . GLU A 1 309 ? 10.409 -14.330 -31.763 1.00 62.22 309 GLU A N 1
ATOM 2389 C CA . GLU A 1 309 ? 9.390 -14.165 -32.799 1.00 62.22 309 GLU A CA 1
ATOM 2390 C C . GLU A 1 309 ? 9.382 -12.703 -33.278 1.00 62.22 309 GLU A C 1
ATOM 2392 O O . GLU A 1 309 ? 9.314 -11.775 -32.474 1.00 62.22 309 GLU A O 1
ATOM 2397 N N . GLY A 1 310 ? 9.516 -12.492 -34.591 1.00 56.25 310 GLY A N 1
ATOM 2398 C CA . GLY A 1 310 ? 9.473 -11.162 -35.209 1.00 56.25 310 GLY A CA 1
ATOM 2399 C C . GLY A 1 310 ? 10.796 -10.386 -35.287 1.00 56.25 310 GLY A C 1
ATOM 2400 O O . GLY A 1 310 ? 10.806 -9.317 -35.890 1.00 56.25 310 GLY A O 1
ATOM 2401 N N . LEU A 1 311 ? 11.915 -10.898 -34.754 1.00 56.34 311 LEU A N 1
ATOM 2402 C CA . LEU A 1 311 ? 13.248 -10.322 -34.997 1.00 56.34 311 LEU A CA 1
ATOM 2403 C C . LEU A 1 311 ? 14.005 -11.196 -35.997 1.00 56.34 311 LEU A C 1
ATOM 2405 O O . LEU A 1 311 ? 14.314 -12.356 -35.723 1.00 56.34 311 LEU A O 1
ATOM 2409 N N . ASP A 1 312 ? 14.272 -10.632 -37.173 1.00 48.31 312 ASP A N 1
ATOM 2410 C CA . ASP A 1 312 ? 14.854 -11.365 -38.288 1.00 48.31 312 ASP A CA 1
ATOM 2411 C C . ASP A 1 312 ? 16.263 -11.887 -37.951 1.00 48.31 312 ASP A C 1
ATOM 2413 O O . ASP A 1 312 ? 17.094 -11.205 -37.340 1.00 48.31 312 ASP A O 1
ATOM 2417 N N . SER A 1 313 ? 16.530 -13.130 -38.351 1.00 45.81 313 SER A N 1
ATOM 2418 C CA . SER A 1 313 ? 17.724 -13.907 -37.966 1.00 45.81 313 SER A CA 1
ATOM 2419 C C . SER A 1 313 ? 19.064 -13.323 -38.445 1.00 45.81 313 SER A C 1
ATOM 2421 O O . SER A 1 313 ? 20.129 -13.791 -38.040 1.00 45.81 313 SER A O 1
ATOM 2423 N N . THR A 1 314 ? 19.013 -12.278 -39.269 1.00 41.16 314 THR A N 1
ATOM 2424 C CA . THR A 1 314 ? 20.147 -11.562 -39.863 1.00 41.16 314 THR A CA 1
ATOM 2425 C C . THR A 1 314 ? 20.734 -10.466 -38.969 1.00 41.16 314 THR A C 1
ATOM 2427 O O . THR A 1 314 ? 21.796 -9.944 -39.290 1.00 41.16 314 THR A O 1
ATOM 2430 N N . GLN A 1 315 ? 20.104 -10.131 -37.834 1.00 39.03 315 GLN A N 1
ATOM 2431 C CA . GLN A 1 315 ? 20.584 -9.070 -36.930 1.00 39.03 315 GLN A CA 1
ATOM 2432 C C . GLN A 1 315 ? 21.326 -9.557 -35.674 1.00 39.03 315 GLN A C 1
ATOM 2434 O O . GLN A 1 315 ? 21.664 -8.747 -34.812 1.00 39.03 315 GLN A O 1
ATOM 2439 N N . ILE A 1 316 ? 21.581 -10.862 -35.552 1.00 38.97 316 ILE A N 1
ATOM 2440 C CA . ILE A 1 316 ? 22.351 -11.436 -34.440 1.00 38.97 316 ILE A CA 1
ATOM 2441 C C . ILE A 1 316 ? 23.728 -11.844 -34.974 1.00 38.97 316 ILE A C 1
ATOM 2443 O O . ILE A 1 316 ? 23.933 -13.023 -35.298 1.00 38.97 316 ILE A O 1
ATOM 2447 N N . ALA A 1 317 ? 24.611 -10.850 -35.100 1.00 32.28 317 ALA A N 1
ATOM 2448 C CA . ALA A 1 317 ? 26.054 -11.027 -35.264 1.00 32.28 317 ALA A CA 1
ATOM 2449 C C . ALA A 1 317 ? 26.714 -11.159 -33.887 1.00 32.28 317 ALA A C 1
ATOM 2451 O O . ALA A 1 317 ? 26.397 -10.320 -33.012 1.00 32.28 317 ALA A O 1
#

Radius of gyration: 31.28 Å; chains: 1; bounding box: 76×72×93 Å

pLDDT: mean 85.59, std 14.77, range [32.25, 98.0]

Foldseek 3Di:
DPDPPPPPLCLPDAAWEFPAWEADLFQFKIKTFTPDFWQQQWAFDDPPPPPQGPDTRNVRHDADKDQCVLWFPPVLSVQQDGVVQVWIWHDPGRGIIMIGGDQPDPDDDFFDWTWTDARGIWDDDPSRTYHYYGGTDTYHYDPPQDAKFFDWDWPPAQELADKIKIARPPTGSFSSQKFKAKFWDFKWAWDDDPNDTDIDTLVVDPCSVVLVVLVRVQRLCQGAPNPHNRGHSMGIGHSPSDDARMKTKMKMKIWGSDDVVTHMDMDIDIDHNHPAGDKDKDWDADPDDDDDDDDDGDIDIDTDRDDHVPDDPVSRD